Protein AF-A0A832AWU3-F1 (afdb_monomer)

Solvent-accessible surface area (backbone atoms only — not comparable to full-atom values): 22248 Å² total; per-residue (Å²): 134,90,78,91,81,87,91,89,89,85,90,86,88,89,81,92,80,86,86,85,94,84,79,95,76,90,80,87,73,87,78,86,86,84,81,83,83,75,87,85,78,89,82,82,90,80,90,82,89,88,83,88,85,84,91,85,86,85,84,87,89,84,84,94,74,88,91,82,87,84,91,79,89,82,86,80,84,81,77,84,79,83,77,82,90,76,86,86,78,87,73,88,75,77,90,76,86,75,75,74,78,75,73,78,56,49,67,63,54,37,12,59,72,43,73,50,53,52,69,54,49,52,35,49,76,69,67,43,83,90,56,55,70,69,62,41,50,41,40,52,52,29,31,60,76,56,66,49,64,87,56,64,67,65,49,15,69,75,67,75,47,63,49,26,36,23,34,42,36,68,54,68,81,43,64,72,49,38,53,50,54,52,50,50,47,51,55,31,48,79,70,69,28,46,76,46,79,41,66,33,94,51,97,45,69,63,36,52,46,55,41,52,52,51,37,48,74,69,47,32,68,27,37,40,32,48,44,49,32,57,70,56,47,55,58,53,63,80,53,86,74,92,48,58,64,36,32,43,42,35,58,73,87,58,82,52,57,59,52,58,74,65,31,31,65,46,23,21,51,57,41,43,51,48,43,74,74,68,39,75,46,60,36,38,39,35,36,43,80,67,24,35,52,33,45,27,26,49,52,12,33,52,52,36,30,58,77,68,73,28,69,84,61,78,74,41,77,28,75,63,40,36,68,41,14,25,57,50,15,54,57,51,63,74,43,84,84,67,85,41,74,48,54,69,45,69,46,20,38,54,16,24,60,74,48,100

Radius of gyration: 33.18 Å; Cα contacts (8 Å, |Δi|>4): 437; chains: 1; bounding box: 107×67×85 Å

Foldseek 3Di:
DDDDDDDDDDDDDDDDDDDDDDDDDDDDDDDDDDDDDDDDDDDDDDDDDDDDDDDDDDDDDDDDDDDDDDDDDDDDDDDDDDDDDDDDDDDDDDDPDPDDPPDQDDLVQLCVQLVHDSVLLVCLVVVPPPHDPVSSVSSVVSCVVSVHDDDLVVVCVVVVPSLEEEEEDADCPQPVNVVLVVVVCVVSVVVVGHYDYFYFPDLDLVSLCVRLQVVVVVVHQEYEYADQFPSSLQSVLVDDSVHHYEYEAADPVSVHHYDYDQLLCVLLVVQLVVVVVVQLAEAEAFEDPRGRSRVSNVNNRVVNCVVVVGDHDDYHYDHSALCSLLVVLLVVVVPPSHDHYDYSDPRSVNNNVVND

pLDDT: mean 73.06, std 28.43, range [22.52, 98.62]

Sequence (356 aa):
MTGQTSPVADVTHCRLGSAPRRDARRCRRPGWAFVQQGADAGTADRRRHILRAARDPVRGLSCYEVCANIASKSAPTCRRSTVPESEEERTATSPDDGRGARAPAVMSDVAKAAGVSAMTVSRVLNDHPSVRPETRRRVLEAVEELEYRRNPAARALVTRRSLTVGVVAFDATLYGQAATIRGVEHAARDAGYFVSIASGKSIDARSIAEVTESLVAQSVEGLVVVAPRASVLQELRDRTLGVPMVIAGGSQRSGLPTAGADQEAGGRRATKHLLFRGHRTVWHVAGPEDWDDARGRLVGWQSALADAGAVEPRVIRGDWSAASGFRAGVEISRHHDLTAVFVANDQMALGVMLAL

Mean predicted aligned error: 16.85 Å

Secondary structure (DSSP, 8-state):
----------------------------PPPP------------------------PPP----------------------PPPP----------------PPPPPHHHHHHHHTS-HHHHHHHHTT-TTS-HHHHHHHHHHHHHTT----HHHHHHHHT---EEEEEES-TTSHHHHHHHHHHHHHHHHTT-EEEEEE-SSSSHHHHHHHHHHHHHTT-SEEEE---BHHHHHHHHT---SS-EEEESS-GGGSS-EE---HHHHHHHHHHHHHHTT-S--EEEE--TTBHHHHHHHHHHHHHHHHTT---PPPEE--SSHHHHHHHHHHHTT-TT---EEESSHHHHHHHHHH-

Structure (mmCIF, N/CA/C/O backbone):
data_AF-A0A832AWU3-F1
#
_entry.id   AF-A0A832AWU3-F1
#
loop_
_atom_site.group_PDB
_atom_site.id
_atom_site.type_symbol
_atom_site.label_atom_id
_atom_site.label_alt_id
_atom_site.label_comp_id
_atom_site.label_asym_id
_atom_site.label_entity_id
_atom_site.label_seq_id
_atom_site.pdbx_PDB_ins_code
_atom_site.Cartn_x
_atom_site.Cartn_y
_atom_site.Cartn_z
_atom_site.occupancy
_atom_site.B_iso_or_equiv
_atom_site.auth_seq_id
_atom_site.auth_comp_id
_atom_site.auth_asym_id
_atom_site.auth_atom_id
_atom_site.pdbx_PDB_model_num
ATOM 1 N N . MET A 1 1 ? 66.600 30.093 5.615 1.00 30.50 1 MET A N 1
ATOM 2 C CA . MET A 1 1 ? 66.651 31.529 5.267 1.00 30.50 1 MET A CA 1
ATOM 3 C C . MET A 1 1 ? 65.560 31.767 4.227 1.00 30.50 1 MET A C 1
ATOM 5 O O . MET A 1 1 ? 65.650 31.165 3.171 1.00 30.50 1 MET A O 1
ATOM 9 N N . THR A 1 2 ? 64.373 32.219 4.673 1.00 31.31 2 THR A N 1
ATOM 10 C CA . THR A 1 2 ? 63.764 33.556 4.379 1.00 31.31 2 THR A CA 1
ATOM 11 C C . THR A 1 2 ? 63.352 33.708 2.908 1.00 31.31 2 THR A C 1
ATOM 13 O O . THR A 1 2 ? 64.205 33.526 2.056 1.00 31.31 2 THR A O 1
ATOM 16 N N . GLY A 1 3 ? 62.136 34.053 2.475 1.00 27.86 3 GLY A N 1
ATOM 17 C CA . GLY A 1 3 ? 60.849 34.512 3.029 1.00 27.86 3 GLY A CA 1
ATOM 18 C C . GLY A 1 3 ? 59.863 34.618 1.827 1.00 27.86 3 GLY A C 1
ATOM 19 O O . GLY A 1 3 ? 60.316 34.521 0.692 1.00 27.86 3 GLY A O 1
ATOM 20 N N . GLN A 1 4 ? 58.534 34.541 2.024 1.00 31.38 4 GLN A N 1
ATOM 21 C CA . GLN A 1 4 ? 57.539 35.628 1.779 1.00 31.38 4 GLN A CA 1
ATOM 22 C C . GLN A 1 4 ? 57.650 36.348 0.405 1.00 31.38 4 GLN A C 1
ATOM 24 O O . GLN A 1 4 ? 58.734 36.750 0.024 1.00 31.38 4 GLN A O 1
ATOM 29 N N . THR A 1 5 ? 56.619 36.598 -0.419 1.00 28.47 5 THR A N 1
ATOM 30 C CA . THR A 1 5 ? 55.207 36.993 -0.201 1.00 28.47 5 THR A CA 1
ATOM 31 C C . THR A 1 5 ? 54.462 37.027 -1.561 1.00 28.47 5 THR A C 1
ATOM 33 O O . THR A 1 5 ? 55.089 37.183 -2.604 1.00 28.47 5 THR A O 1
ATOM 36 N N . SER A 1 6 ? 53.125 36.933 -1.530 1.00 31.09 6 SER A N 1
ATOM 37 C CA . SER A 1 6 ? 52.159 37.191 -2.632 1.00 31.09 6 SER A CA 1
ATOM 38 C C . SER A 1 6 ? 52.086 38.696 -3.017 1.00 31.09 6 SER A C 1
ATOM 40 O O . SER A 1 6 ? 52.620 39.494 -2.242 1.00 31.09 6 SER A O 1
ATOM 42 N N . PRO A 1 7 ? 51.435 39.133 -4.132 1.00 38.41 7 PRO A N 1
ATOM 43 C CA . PRO A 1 7 ? 49.982 39.407 -4.081 1.00 38.41 7 PRO A CA 1
ATOM 44 C C . PRO A 1 7 ? 49.164 39.293 -5.404 1.00 38.41 7 PRO A C 1
ATOM 46 O O . PRO A 1 7 ? 49.670 39.009 -6.485 1.00 38.41 7 PRO A O 1
ATOM 49 N N . VAL A 1 8 ? 47.857 39.529 -5.222 1.00 28.14 8 VAL A N 1
ATOM 50 C CA . VAL A 1 8 ? 46.657 39.497 -6.091 1.00 28.14 8 VAL A CA 1
ATOM 51 C C . VAL A 1 8 ? 46.370 40.860 -6.761 1.00 28.14 8 VAL A C 1
ATOM 53 O O . VAL A 1 8 ? 46.756 41.864 -6.168 1.00 28.14 8 VAL A O 1
ATOM 56 N N . ALA A 1 9 ? 45.637 40.878 -7.902 1.00 27.69 9 ALA A N 1
ATOM 57 C CA . ALA A 1 9 ? 44.654 41.892 -8.410 1.00 27.69 9 ALA A CA 1
ATOM 58 C C . ALA A 1 9 ? 44.601 41.871 -9.970 1.00 27.69 9 ALA A C 1
ATOM 60 O O . ALA A 1 9 ? 45.635 41.624 -10.577 1.00 27.69 9 ALA A O 1
ATOM 61 N N . ASP A 1 10 ? 43.538 42.138 -10.746 1.00 23.48 10 ASP A N 1
ATOM 62 C CA . ASP A 1 10 ? 42.091 42.360 -10.571 1.00 23.48 10 ASP A CA 1
ATOM 63 C C . ASP A 1 10 ? 41.398 42.288 -11.972 1.00 23.48 10 ASP A C 1
ATOM 65 O O . ASP A 1 10 ? 42.049 42.245 -13.015 1.00 23.48 10 ASP A O 1
ATOM 69 N N . VAL A 1 11 ? 40.067 42.274 -11.945 1.00 27.16 11 VAL A N 1
ATOM 70 C CA . VAL A 1 11 ? 38.975 42.083 -12.926 1.00 27.16 11 VAL A CA 1
ATOM 71 C C . VAL A 1 11 ? 38.954 42.942 -14.217 1.00 27.16 11 VAL A C 1
ATOM 73 O O . VAL A 1 11 ? 39.274 44.125 -14.195 1.00 27.16 11 VAL A O 1
ATOM 76 N N . THR A 1 12 ? 38.362 42.423 -15.319 1.00 24.77 12 THR A N 1
ATOM 77 C CA . THR A 1 12 ? 37.535 43.235 -16.261 1.00 24.77 12 THR A CA 1
ATOM 78 C C . THR A 1 12 ? 36.418 42.426 -16.973 1.00 24.77 12 THR A C 1
ATOM 80 O O . THR A 1 12 ? 36.579 41.257 -17.304 1.00 24.77 12 THR A O 1
ATOM 83 N N . HIS A 1 13 ? 35.263 43.084 -17.156 1.00 26.55 13 HIS A N 1
ATOM 84 C CA . HIS A 1 13 ? 33.909 42.631 -17.534 1.00 26.55 13 HIS A CA 1
ATOM 85 C C . HIS A 1 13 ? 33.686 41.953 -18.906 1.00 26.55 13 HIS A C 1
ATOM 87 O O . HIS A 1 13 ? 34.336 42.272 -19.897 1.00 26.55 13 HIS A O 1
ATOM 93 N N . CYS A 1 14 ? 32.610 41.152 -18.991 1.00 22.84 14 CYS A N 1
ATOM 94 C CA . CYS A 1 14 ? 32.024 40.621 -20.229 1.00 22.84 14 CYS A CA 1
ATOM 95 C C . CYS A 1 14 ? 30.706 41.354 -20.582 1.00 22.84 14 CYS A C 1
ATOM 97 O O . CYS A 1 14 ? 29.816 41.470 -19.738 1.00 22.84 14 CYS A O 1
ATOM 99 N N . ARG A 1 15 ? 30.573 41.846 -21.826 1.00 24.59 15 ARG A N 1
ATOM 100 C CA . ARG A 1 15 ? 29.347 42.443 -22.400 1.00 24.59 15 ARG A CA 1
ATOM 101 C C . ARG A 1 15 ? 28.585 41.407 -23.239 1.00 24.59 15 ARG A C 1
ATOM 103 O O . ARG A 1 15 ? 29.188 40.686 -24.026 1.00 24.59 15 ARG A O 1
ATOM 110 N N . LEU A 1 16 ? 27.257 41.400 -23.108 1.00 28.89 16 LEU A N 1
ATOM 111 C CA . LEU A 1 16 ? 26.301 40.650 -23.933 1.00 28.89 16 LEU A CA 1
ATOM 112 C C . LEU A 1 16 ? 26.239 41.197 -25.371 1.00 28.89 16 LEU A C 1
ATOM 114 O O . LEU A 1 16 ? 26.112 42.405 -25.569 1.00 28.89 16 LEU A O 1
ATOM 118 N N . GLY A 1 17 ? 26.261 40.299 -26.360 1.00 23.92 17 GLY A N 1
ATOM 119 C CA . GLY A 1 17 ? 26.083 40.594 -27.783 1.00 23.92 17 GLY A CA 1
ATOM 120 C C . GLY A 1 17 ? 25.272 39.502 -28.488 1.00 23.92 17 GLY A C 1
ATOM 121 O O . GLY A 1 17 ? 25.488 38.313 -28.285 1.00 23.92 17 GLY A O 1
ATOM 122 N N . SER A 1 18 ? 24.302 39.947 -29.277 1.00 29.41 18 SER A N 1
ATOM 123 C CA . SER A 1 18 ? 23.220 39.244 -29.978 1.00 29.41 18 SER A CA 1
ATOM 124 C C . SER A 1 18 ? 23.623 38.226 -31.066 1.00 29.41 18 SER A C 1
ATOM 126 O O . SER A 1 18 ? 24.630 38.383 -31.749 1.00 29.41 18 SER A O 1
ATOM 128 N N . ALA A 1 19 ? 22.750 37.230 -31.269 1.00 29.12 19 ALA A N 1
ATOM 129 C CA . ALA A 1 19 ? 22.810 36.138 -32.253 1.00 29.12 19 ALA A CA 1
ATOM 130 C C . ALA A 1 19 ? 22.736 36.555 -33.741 1.00 29.12 19 ALA A C 1
ATOM 132 O O . ALA A 1 19 ? 22.249 37.643 -34.056 1.00 29.12 19 ALA A O 1
ATOM 133 N N . PRO A 1 20 ? 22.996 35.600 -34.663 1.00 28.34 20 PRO A N 1
ATOM 134 C CA . PRO A 1 20 ? 22.212 35.496 -35.894 1.00 28.34 20 PRO A CA 1
ATOM 135 C C . PRO A 1 20 ? 21.591 34.100 -36.123 1.00 28.34 20 PRO A C 1
ATOM 137 O O . PRO A 1 20 ? 22.146 33.060 -35.779 1.00 28.34 20 PRO A O 1
ATOM 140 N N . ARG A 1 21 ? 20.401 34.107 -36.742 1.00 32.62 21 ARG A N 1
ATOM 141 C CA . ARG A 1 21 ? 19.607 32.949 -37.196 1.00 32.62 21 ARG A CA 1
ATOM 142 C C . ARG A 1 21 ? 20.138 32.363 -38.515 1.00 32.62 21 ARG A C 1
ATOM 144 O O . ARG A 1 21 ? 20.397 33.138 -39.431 1.00 32.62 21 ARG A O 1
ATOM 151 N N . ARG A 1 22 ? 20.142 31.026 -38.626 1.00 27.73 22 ARG A N 1
ATOM 152 C CA . ARG A 1 22 ? 19.948 30.113 -39.797 1.00 27.73 22 ARG A CA 1
ATOM 153 C C . ARG A 1 22 ? 20.414 28.725 -39.302 1.00 27.73 22 ARG A C 1
ATOM 155 O O . ARG A 1 22 ? 21.390 28.666 -38.577 1.00 27.73 22 ARG A O 1
ATOM 162 N N . ASP A 1 23 ? 19.769 27.583 -39.511 1.00 26.11 23 ASP A N 1
ATOM 163 C CA . ASP A 1 23 ? 19.074 27.085 -40.690 1.00 26.11 23 ASP A CA 1
ATOM 164 C C . ASP A 1 23 ? 18.108 25.956 -40.256 1.00 26.11 23 ASP A C 1
ATOM 166 O O . ASP A 1 23 ? 18.481 25.050 -39.508 1.00 26.11 23 ASP A O 1
ATOM 170 N N . ALA A 1 24 ? 16.850 26.010 -40.694 1.00 32.50 24 ALA A N 1
ATOM 171 C CA . ALA A 1 24 ? 15.829 25.017 -40.367 1.00 32.50 24 ALA A CA 1
ATOM 172 C C . ALA A 1 24 ? 15.800 23.916 -41.438 1.00 32.50 24 ALA A C 1
ATOM 174 O O . ALA A 1 24 ? 15.176 24.076 -42.486 1.00 32.50 24 ALA A O 1
ATOM 175 N N . ARG A 1 25 ? 16.432 22.766 -41.167 1.00 25.77 25 ARG A N 1
ATOM 176 C CA . ARG A 1 25 ? 16.240 21.530 -41.946 1.00 25.77 25 ARG A CA 1
ATOM 177 C C . ARG A 1 25 ? 15.947 20.335 -41.034 1.00 25.77 25 ARG A C 1
ATOM 179 O O . ARG A 1 25 ? 16.833 19.669 -40.528 1.00 25.77 25 ARG A O 1
ATOM 186 N N . ARG A 1 26 ? 14.646 20.084 -40.867 1.00 31.45 26 ARG A N 1
ATOM 187 C CA . ARG A 1 26 ? 13.983 18.775 -41.022 1.00 31.45 26 ARG A CA 1
ATOM 188 C C . ARG A 1 26 ? 14.707 17.544 -40.429 1.00 31.45 26 ARG A C 1
ATOM 190 O O . ARG A 1 26 ? 15.262 16.745 -41.170 1.00 31.45 26 ARG A O 1
ATOM 197 N N . CYS A 1 27 ? 14.520 17.297 -39.132 1.00 24.56 27 CYS A N 1
ATOM 198 C CA . CYS A 1 27 ? 14.617 15.954 -38.543 1.00 24.56 27 CYS A CA 1
ATOM 199 C C . CYS A 1 27 ? 13.267 15.584 -37.912 1.00 24.56 27 CYS A C 1
ATOM 201 O O . CYS A 1 27 ? 12.960 15.979 -36.792 1.00 24.56 27 CYS A O 1
ATOM 203 N N . ARG A 1 28 ? 12.430 14.847 -38.655 1.00 27.83 28 ARG A N 1
ATOM 204 C CA . ARG A 1 28 ? 11.281 14.129 -38.084 1.00 27.83 28 ARG A CA 1
ATOM 205 C C . ARG A 1 28 ? 11.824 12.860 -37.420 1.00 27.83 28 ARG A C 1
ATOM 207 O O . ARG A 1 28 ? 12.289 11.976 -38.131 1.00 27.83 28 ARG A O 1
ATOM 214 N N . ARG A 1 29 ? 11.774 12.770 -36.089 1.00 30.47 29 ARG A N 1
ATOM 215 C CA . ARG A 1 29 ? 11.930 11.501 -35.353 1.00 30.47 29 ARG A CA 1
ATOM 216 C C . ARG A 1 29 ? 10.552 10.830 -35.192 1.00 30.47 29 ARG A C 1
ATOM 218 O O . ARG A 1 29 ? 9.570 11.563 -35.056 1.00 30.47 29 ARG A O 1
ATOM 225 N N . PRO A 1 30 ? 10.436 9.488 -35.225 1.00 33.38 30 PRO A N 1
ATOM 226 C CA . PRO A 1 30 ? 9.172 8.807 -34.954 1.00 33.38 30 PRO A CA 1
ATOM 227 C C . PRO A 1 30 ? 8.826 8.931 -33.467 1.00 33.38 30 PRO A C 1
ATOM 229 O O . PRO A 1 30 ? 9.689 8.760 -32.609 1.00 33.38 30 PRO A O 1
ATOM 232 N N . GLY A 1 31 ? 7.570 9.273 -33.186 1.00 27.22 31 GLY A N 1
ATOM 233 C CA . GLY A 1 31 ? 7.053 9.486 -31.840 1.00 27.22 31 GLY A CA 1
ATOM 234 C C . GLY A 1 31 ? 6.891 8.191 -31.047 1.00 27.22 31 GLY A C 1
ATOM 235 O O . GLY A 1 31 ? 6.510 7.152 -31.584 1.00 27.22 31 GLY A O 1
ATOM 236 N N . TRP A 1 32 ? 7.148 8.296 -29.747 1.00 30.27 32 TRP A N 1
ATOM 237 C CA . TRP A 1 32 ? 6.772 7.317 -28.738 1.00 30.27 32 TRP A CA 1
ATOM 238 C C . TRP A 1 32 ? 5.244 7.191 -28.696 1.00 30.27 32 TRP A C 1
ATOM 240 O O . TRP A 1 32 ? 4.536 8.183 -28.516 1.00 30.27 32 TRP A O 1
ATOM 250 N N . ALA A 1 33 ? 4.730 5.977 -28.888 1.00 24.61 33 ALA A N 1
ATOM 251 C CA . ALA A 1 33 ? 3.307 5.690 -28.776 1.00 24.61 33 ALA A CA 1
ATOM 252 C C . ALA A 1 33 ? 2.963 5.391 -27.311 1.00 24.61 33 ALA A C 1
ATOM 254 O O . ALA A 1 33 ? 3.343 4.347 -26.786 1.00 24.61 33 ALA A O 1
ATOM 255 N N . PHE A 1 34 ? 2.228 6.296 -26.666 1.00 26.66 34 PHE A N 1
ATOM 256 C CA . PHE A 1 34 ? 1.571 6.032 -25.388 1.00 26.66 34 PHE A CA 1
ATOM 257 C C . PHE A 1 34 ? 0.141 5.560 -25.645 1.00 26.66 34 PHE A C 1
ATOM 259 O O . PHE A 1 34 ? -0.634 6.238 -26.317 1.00 26.66 34 PHE A O 1
ATOM 266 N N . VAL A 1 35 ? -0.210 4.400 -25.092 1.00 24.11 35 VAL A N 1
ATOM 267 C CA . VAL A 1 35 ? -1.594 3.934 -24.983 1.00 24.11 35 VAL A CA 1
ATOM 268 C C . VAL A 1 35 ? -1.946 3.947 -23.501 1.00 24.11 35 VAL A C 1
ATOM 270 O O . VAL A 1 35 ? -1.454 3.123 -22.737 1.00 24.11 35 VAL A O 1
ATOM 273 N N . GLN A 1 36 ? -2.793 4.893 -23.093 1.00 25.72 36 GLN A N 1
ATOM 274 C CA . GLN A 1 36 ? -3.569 4.756 -21.864 1.00 25.72 36 GLN A CA 1
ATOM 275 C C . GLN A 1 36 ? -4.717 3.788 -22.157 1.00 25.72 36 GLN A C 1
ATOM 277 O O . GLN A 1 36 ? -5.585 4.088 -22.974 1.00 25.72 36 GLN A O 1
ATOM 282 N N . GLN A 1 37 ? -4.730 2.628 -21.504 1.00 29.33 37 GLN A N 1
ATOM 283 C CA . GLN A 1 37 ? -5.939 1.814 -21.430 1.00 29.33 37 GLN A CA 1
ATOM 284 C C . GLN A 1 37 ? -6.866 2.425 -20.378 1.00 29.33 37 GLN A C 1
ATOM 286 O O . GLN A 1 37 ? -6.660 2.263 -19.177 1.00 29.33 37 GLN A O 1
ATOM 291 N N . GLY A 1 38 ? -7.874 3.155 -20.858 1.00 23.45 38 GLY A N 1
ATOM 292 C CA . GLY A 1 38 ? -9.110 3.371 -20.120 1.00 23.45 38 GLY A CA 1
ATOM 293 C C . GLY A 1 38 ? -9.857 2.045 -20.007 1.00 23.45 38 GLY A C 1
ATOM 294 O O . GLY A 1 38 ? -9.926 1.275 -20.965 1.00 23.45 38 GLY A O 1
ATOM 295 N N . ALA A 1 39 ? -10.358 1.759 -18.812 1.00 27.14 39 ALA A N 1
ATOM 296 C CA . ALA A 1 39 ? -11.244 0.638 -18.568 1.00 27.14 39 ALA A CA 1
ATOM 297 C C . ALA A 1 39 ? -12.610 0.937 -19.199 1.00 27.14 39 ALA A C 1
ATOM 299 O O . ALA A 1 39 ? -13.321 1.826 -18.732 1.00 27.14 39 ALA A O 1
ATOM 300 N N . ASP A 1 40 ? -12.978 0.188 -20.236 1.00 24.73 40 ASP A N 1
ATOM 301 C CA . ASP A 1 40 ? -14.346 0.165 -20.743 1.00 24.73 40 ASP A CA 1
ATOM 302 C C . ASP A 1 40 ? -15.166 -0.846 -19.931 1.00 24.73 40 ASP A C 1
ATOM 304 O O . ASP A 1 40 ? -15.028 -2.061 -20.083 1.00 24.73 40 ASP A O 1
ATOM 308 N N . ALA A 1 41 ? -16.053 -0.330 -19.082 1.00 28.73 41 ALA A N 1
ATOM 309 C CA . ALA A 1 41 ? -17.294 -1.001 -18.722 1.00 28.73 41 ALA A CA 1
ATOM 310 C C . ALA A 1 41 ? -18.426 -0.216 -19.392 1.00 28.73 41 ALA A C 1
ATOM 312 O O . ALA A 1 41 ? -18.644 0.961 -19.107 1.00 28.73 41 ALA A O 1
ATOM 313 N N . GLY A 1 42 ? -19.098 -0.854 -20.349 1.00 22.52 42 GLY A N 1
ATOM 314 C CA . GLY A 1 42 ? -20.132 -0.218 -21.150 1.00 22.52 42 GLY A CA 1
ATOM 315 C C . GLY A 1 42 ? -21.394 0.103 -20.355 1.00 22.52 42 GLY A C 1
ATOM 316 O O . GLY A 1 42 ? -21.915 -0.739 -19.630 1.00 22.52 42 GLY A O 1
ATOM 317 N N . THR A 1 43 ? -21.957 1.287 -20.578 1.00 27.62 43 THR A N 1
ATOM 318 C CA . THR A 1 43 ? -23.377 1.442 -20.933 1.00 27.62 43 THR A CA 1
ATOM 319 C C . THR A 1 43 ? -23.602 2.806 -21.582 1.00 27.62 43 THR A C 1
ATOM 321 O O . THR A 1 43 ? -22.885 3.772 -21.335 1.00 27.62 43 THR A O 1
ATOM 324 N N . ALA A 1 44 ? -24.555 2.835 -22.504 1.00 26.17 44 ALA A N 1
ATOM 325 C CA . ALA A 1 44 ? -24.732 3.852 -23.521 1.00 26.17 44 ALA A CA 1
ATOM 326 C C . ALA A 1 44 ? -25.516 5.102 -23.064 1.00 26.17 44 ALA A C 1
ATOM 328 O O . ALA A 1 44 ? -26.392 5.025 -22.213 1.00 26.17 44 ALA A O 1
ATOM 329 N N . ASP A 1 45 ? -25.253 6.197 -23.790 1.00 26.30 45 ASP A N 1
ATOM 330 C CA . ASP A 1 45 ? -26.224 7.189 -24.288 1.00 26.30 45 ASP A CA 1
ATOM 331 C C . ASP A 1 45 ? -26.873 8.180 -23.284 1.00 26.30 45 ASP A C 1
ATOM 333 O O . ASP A 1 45 ? -27.870 7.881 -22.637 1.00 26.30 45 ASP A O 1
ATOM 337 N N . ARG A 1 46 ? -26.390 9.440 -23.264 1.00 26.81 46 ARG A N 1
ATOM 338 C CA . ARG A 1 46 ? -27.057 10.641 -23.852 1.00 26.81 46 ARG A CA 1
ATOM 339 C C . ARG A 1 46 ? -26.550 11.971 -23.252 1.00 26.81 46 ARG A C 1
ATOM 341 O O . ARG A 1 46 ? -26.803 12.255 -22.094 1.00 26.81 46 ARG A O 1
ATOM 348 N N . ARG A 1 47 ? -25.956 12.812 -24.127 1.00 28.19 47 ARG A N 1
ATOM 349 C CA . ARG A 1 47 ? -26.226 14.265 -24.378 1.00 28.19 47 ARG A CA 1
ATOM 350 C C . ARG A 1 47 ? -26.327 15.200 -23.137 1.00 28.19 47 ARG A C 1
ATOM 352 O O . ARG A 1 47 ? -27.200 15.001 -22.316 1.00 28.19 47 ARG A O 1
ATOM 359 N N . ARG A 1 48 ? -25.650 16.359 -23.008 1.00 27.83 48 ARG A N 1
ATOM 360 C CA . ARG A 1 48 ? -25.474 17.486 -23.962 1.00 27.83 48 ARG A CA 1
ATOM 361 C C . ARG A 1 48 ? -24.793 18.695 -23.250 1.00 27.83 48 ARG A C 1
ATOM 363 O O . ARG A 1 48 ? -25.106 18.929 -22.093 1.00 27.83 48 ARG A O 1
ATOM 370 N N . HIS A 1 49 ? -24.053 19.518 -24.020 1.00 24.73 49 HIS A N 1
ATOM 371 C CA . HIS A 1 49 ? -23.672 20.945 -23.798 1.00 24.73 49 HIS A CA 1
ATOM 372 C C . HIS A 1 49 ? -22.655 21.245 -22.655 1.00 24.73 49 HIS A C 1
ATOM 374 O O . HIS A 1 49 ? -22.763 20.682 -21.584 1.00 24.73 49 HIS A O 1
ATOM 380 N N . ILE A 1 50 ? -21.612 22.089 -22.775 1.00 25.83 50 ILE A N 1
ATOM 381 C CA . ILE A 1 50 ? -21.446 23.406 -23.432 1.00 25.83 50 ILE A CA 1
ATOM 382 C C . ILE A 1 50 ? -19.978 23.614 -23.897 1.00 25.83 50 ILE A C 1
ATOM 384 O O . ILE A 1 50 ? -19.032 23.203 -23.235 1.00 25.83 50 ILE A O 1
ATOM 388 N N . LEU A 1 51 ? -19.814 24.293 -25.040 1.00 25.25 51 LEU A N 1
ATOM 389 C CA . LEU A 1 51 ? -18.567 24.795 -25.643 1.00 25.25 51 LEU A CA 1
ATOM 390 C C . LEU A 1 51 ? -18.338 26.290 -25.304 1.00 25.25 51 LEU A C 1
ATOM 392 O O . LEU A 1 51 ? -19.322 27.019 -25.213 1.00 25.25 51 LEU A O 1
ATOM 396 N N . ARG A 1 52 ? -17.059 26.731 -25.363 1.00 24.84 52 ARG A N 1
ATOM 397 C CA . ARG A 1 52 ? -16.511 28.125 -25.458 1.00 24.84 52 ARG A CA 1
ATOM 398 C C . ARG A 1 52 ? -16.477 28.929 -24.144 1.00 24.84 52 ARG A C 1
ATOM 400 O O . ARG A 1 52 ? -17.405 28.835 -23.366 1.00 24.84 52 ARG A O 1
ATOM 407 N N . ALA A 1 53 ? -15.496 29.779 -23.820 1.00 24.75 53 ALA A N 1
ATOM 408 C CA . ALA A 1 53 ? -14.265 30.305 -24.433 1.00 24.75 53 ALA A CA 1
ATOM 409 C C . ALA A 1 53 ? -13.337 30.757 -23.268 1.00 24.75 53 ALA A C 1
ATOM 411 O O . ALA A 1 53 ? -13.838 31.041 -22.188 1.00 24.75 53 ALA A O 1
ATOM 412 N N . ALA A 1 54 ? -12.010 30.811 -23.411 1.00 26.11 54 ALA A N 1
ATOM 413 C CA . ALA A 1 54 ? -11.332 32.097 -23.605 1.00 26.11 54 ALA A CA 1
ATOM 414 C C . ALA A 1 54 ? -9.891 31.904 -24.117 1.00 26.11 54 ALA A C 1
ATOM 416 O O . ALA A 1 54 ? -9.101 31.149 -23.554 1.00 26.11 54 ALA A O 1
ATOM 417 N N . ARG A 1 55 ? -9.582 32.626 -25.198 1.00 27.44 55 ARG A N 1
ATOM 418 C CA . ARG A 1 55 ? -8.241 33.001 -25.662 1.00 27.44 55 ARG A CA 1
ATOM 419 C C . ARG A 1 55 ? -7.870 34.314 -24.960 1.00 27.44 55 ARG A C 1
ATOM 421 O O . ARG A 1 55 ? -8.668 35.238 -25.056 1.00 27.44 55 ARG A O 1
ATOM 428 N N . ASP A 1 56 ? -6.746 34.387 -24.250 1.00 30.47 56 ASP A N 1
ATOM 429 C CA . ASP A 1 56 ? -5.510 35.111 -24.635 1.00 30.47 56 ASP A CA 1
ATOM 430 C C . ASP A 1 56 ? -4.527 35.239 -23.435 1.00 30.47 56 ASP A C 1
ATOM 432 O O . ASP A 1 56 ? -4.943 35.070 -22.287 1.00 30.47 56 ASP A O 1
ATOM 436 N N . PRO A 1 57 ? -3.216 35.468 -23.675 1.00 39.56 57 PRO A N 1
ATOM 437 C CA . PRO A 1 57 ? -2.130 35.196 -22.737 1.00 39.56 57 PRO A CA 1
ATOM 438 C C . PRO A 1 57 ? -1.679 36.434 -21.948 1.00 39.56 57 PRO A C 1
ATOM 440 O O . PRO A 1 57 ? -1.505 37.517 -22.505 1.00 39.56 57 PRO A O 1
ATOM 443 N N . VAL A 1 58 ? -1.341 36.245 -20.671 1.00 30.03 58 VAL A N 1
ATOM 444 C CA . VAL A 1 58 ? -0.556 37.225 -19.908 1.00 30.03 58 VAL A CA 1
ATOM 445 C C . VAL A 1 58 ? 0.894 36.758 -19.844 1.00 30.03 58 VAL A C 1
ATOM 447 O O . VAL A 1 58 ? 1.222 35.694 -19.324 1.00 30.03 58 VAL A O 1
ATOM 450 N N . ARG A 1 59 ? 1.757 37.584 -20.438 1.00 30.03 59 ARG A N 1
ATOM 451 C CA . ARG A 1 59 ? 3.215 37.540 -20.341 1.00 30.03 59 ARG A CA 1
ATOM 452 C C . ARG A 1 59 ? 3.662 37.827 -18.907 1.00 30.03 59 ARG A C 1
ATOM 454 O O . ARG A 1 59 ? 3.169 38.768 -18.297 1.00 30.03 59 ARG A O 1
ATOM 461 N N . GLY A 1 60 ? 4.717 37.135 -18.484 1.00 27.84 60 GLY A N 1
ATOM 462 C CA . GLY A 1 60 ? 5.629 37.609 -17.445 1.00 27.84 60 GLY A CA 1
ATOM 463 C C . GLY A 1 60 ? 5.579 36.797 -16.160 1.00 27.84 60 GLY A C 1
ATOM 464 O O . GLY A 1 60 ? 4.767 37.084 -15.295 1.00 27.84 60 GLY A O 1
ATOM 465 N N . LEU A 1 61 ? 6.475 35.811 -16.054 1.00 26.97 61 LEU A N 1
ATOM 466 C CA . LEU A 1 61 ? 7.409 35.590 -14.939 1.00 26.97 61 LEU A CA 1
ATOM 467 C C . LEU A 1 61 ? 8.150 34.268 -15.210 1.00 26.97 61 LEU A C 1
ATOM 469 O O . LEU A 1 61 ? 7.549 33.206 -15.334 1.00 26.97 61 LEU A O 1
ATOM 473 N N . SER A 1 62 ? 9.464 34.379 -15.387 1.00 27.11 62 SER A N 1
ATOM 474 C CA . SER A 1 62 ? 10.407 33.295 -15.672 1.00 27.11 62 SER A CA 1
ATOM 475 C C . SER A 1 62 ? 11.364 33.142 -14.492 1.00 27.11 62 SER A C 1
ATOM 477 O O . SER A 1 62 ? 11.688 34.135 -13.846 1.00 27.11 62 SER A O 1
ATOM 479 N N . CYS A 1 63 ? 11.874 31.919 -14.333 1.00 22.94 63 CYS A N 1
ATOM 480 C CA . CYS A 1 63 ? 12.950 31.473 -13.440 1.00 22.94 63 CYS A CA 1
ATOM 481 C C . CYS A 1 63 ? 12.598 31.303 -11.957 1.00 22.94 63 CYS A C 1
ATOM 483 O O . CYS A 1 63 ? 12.895 32.152 -11.124 1.00 22.94 63 CYS A O 1
ATOM 485 N N . TYR A 1 64 ? 12.096 30.111 -11.626 1.00 28.70 64 TYR A N 1
ATOM 486 C CA . TYR A 1 64 ? 12.474 29.441 -10.383 1.00 28.70 64 TYR A CA 1
ATOM 487 C C . TYR A 1 64 ? 13.631 28.492 -10.697 1.00 28.70 64 TYR A C 1
ATOM 489 O O . TYR A 1 64 ? 13.425 27.385 -11.185 1.00 28.70 64 TYR A O 1
ATOM 497 N N . GLU A 1 65 ? 14.848 28.950 -10.433 1.00 28.56 65 GLU A N 1
ATOM 498 C CA . GLU A 1 65 ? 16.013 28.091 -10.299 1.00 28.56 65 GLU A CA 1
ATOM 499 C C . GLU A 1 65 ? 16.913 28.666 -9.197 1.00 28.56 65 GLU A C 1
ATOM 501 O O . GLU A 1 65 ? 17.169 29.867 -9.155 1.00 28.56 65 GLU A O 1
ATOM 506 N N . VAL A 1 66 ? 17.401 27.753 -8.353 1.00 28.19 66 VAL A N 1
ATOM 507 C CA . VAL A 1 66 ? 18.548 27.871 -7.440 1.00 28.19 66 VAL A CA 1
ATOM 508 C C . VAL A 1 66 ? 18.308 28.518 -6.067 1.00 28.19 66 VAL A C 1
ATOM 510 O O . VAL A 1 66 ? 18.197 29.729 -5.927 1.00 28.19 66 VAL A O 1
ATOM 513 N N . CYS A 1 67 ? 18.378 27.675 -5.025 1.00 25.03 67 CYS A N 1
ATOM 514 C CA . CYS A 1 67 ? 19.376 27.840 -3.960 1.00 25.03 67 CYS A CA 1
ATOM 515 C C . CYS A 1 67 ? 19.538 26.555 -3.127 1.00 25.03 67 CYS A C 1
ATOM 517 O O . CYS A 1 67 ? 18.819 26.316 -2.160 1.00 25.03 67 CYS A O 1
ATOM 519 N N . ALA A 1 68 ? 20.547 25.759 -3.491 1.00 24.94 68 ALA A N 1
ATOM 520 C CA . ALA A 1 68 ? 21.262 24.884 -2.573 1.00 24.94 68 ALA A CA 1
ATOM 521 C C . ALA A 1 68 ? 22.772 25.137 -2.732 1.00 24.94 68 ALA A C 1
ATOM 523 O O . ALA A 1 68 ? 23.291 25.106 -3.845 1.00 24.94 68 ALA A O 1
ATOM 524 N N . ASN A 1 69 ? 23.426 25.320 -1.580 1.00 25.34 69 ASN A N 1
ATOM 525 C CA . ASN A 1 69 ? 24.864 25.357 -1.286 1.00 25.34 69 ASN A CA 1
ATOM 526 C C . ASN A 1 69 ? 25.665 26.628 -1.605 1.00 25.34 69 ASN A C 1
ATOM 528 O O . ASN A 1 69 ? 25.987 26.889 -2.753 1.00 25.34 69 ASN A O 1
ATOM 532 N N . ILE A 1 70 ? 26.143 27.283 -0.536 1.00 25.52 70 ILE A N 1
ATOM 533 C CA . ILE A 1 70 ? 27.579 27.416 -0.218 1.00 25.52 70 ILE A CA 1
ATOM 534 C C . ILE A 1 70 ? 27.728 27.385 1.313 1.00 25.52 70 ILE A C 1
ATOM 536 O O . ILE A 1 70 ? 27.246 28.262 2.027 1.00 25.52 70 ILE A O 1
ATOM 540 N N . ALA A 1 71 ? 28.435 26.372 1.813 1.00 31.14 71 ALA A N 1
ATOM 541 C CA . ALA A 1 71 ? 29.151 26.458 3.074 1.00 31.14 71 ALA A CA 1
ATOM 542 C C . ALA A 1 71 ? 30.507 27.127 2.799 1.00 31.14 71 ALA A C 1
ATOM 544 O O . ALA A 1 71 ? 31.308 26.584 2.045 1.00 31.14 71 ALA A O 1
ATOM 545 N N . SER A 1 72 ? 30.772 28.299 3.381 1.00 27.95 72 SER A N 1
ATOM 546 C CA . SER A 1 72 ? 32.073 28.658 3.974 1.00 27.95 72 SER A CA 1
ATOM 547 C C . SER A 1 72 ? 32.096 30.113 4.463 1.00 27.95 72 SER A C 1
ATOM 549 O O . SER A 1 72 ? 31.741 31.035 3.744 1.00 27.95 72 SER A O 1
ATOM 551 N N . LYS A 1 73 ? 32.574 30.270 5.706 1.00 29.34 73 LYS A N 1
ATOM 552 C CA . LYS A 1 73 ? 33.241 31.446 6.295 1.00 29.34 73 LYS A CA 1
ATOM 553 C C . LYS A 1 73 ? 32.530 32.806 6.193 1.00 29.34 73 LYS A C 1
ATOM 555 O O . LYS A 1 73 ? 32.696 33.526 5.217 1.00 29.34 73 LYS A O 1
ATOM 560 N N . SER A 1 74 ? 31.904 33.210 7.303 1.00 28.36 74 SER A N 1
ATOM 561 C CA . SER A 1 74 ? 32.170 34.448 8.080 1.00 28.36 74 SER A CA 1
ATOM 562 C C . SER A 1 74 ? 30.929 34.778 8.916 1.00 28.36 74 SER A C 1
ATOM 564 O O . SER A 1 74 ? 29.888 35.130 8.373 1.00 28.36 74 SER A O 1
ATOM 566 N N . ALA A 1 75 ? 31.016 34.624 10.238 1.00 28.08 75 ALA A N 1
ATOM 567 C CA . ALA A 1 75 ? 29.930 34.964 11.155 1.00 28.08 75 ALA A CA 1
ATOM 568 C C . ALA A 1 75 ? 29.777 36.493 11.276 1.00 28.08 75 ALA A C 1
ATOM 570 O O . ALA A 1 75 ? 30.783 37.163 11.522 1.00 28.08 75 ALA A O 1
ATOM 571 N N . PRO A 1 76 ? 28.561 37.063 11.191 1.00 29.66 76 PRO A N 1
ATOM 572 C CA . PRO A 1 76 ? 28.309 38.397 11.701 1.00 29.66 76 PRO A CA 1
ATOM 573 C C . PRO A 1 76 ? 27.991 38.329 13.200 1.00 29.66 76 PRO A C 1
ATOM 575 O O . PRO A 1 76 ? 27.134 37.579 13.666 1.00 29.66 76 PRO A O 1
ATOM 578 N N . THR A 1 77 ? 28.729 39.128 13.958 1.00 28.36 77 THR A N 1
ATOM 579 C CA . THR A 1 77 ? 28.584 39.383 15.389 1.00 28.36 77 THR A CA 1
ATOM 580 C C . THR A 1 77 ? 27.198 39.946 15.714 1.00 28.36 77 THR A C 1
ATOM 582 O O . THR A 1 77 ? 26.882 41.091 15.398 1.00 28.36 77 THR A O 1
ATOM 585 N N . CYS A 1 78 ? 26.371 39.158 16.403 1.00 24.38 78 CYS A N 1
ATOM 586 C CA . CYS A 1 78 ? 25.123 39.642 16.987 1.00 24.38 78 CYS A CA 1
ATOM 587 C C . CYS A 1 78 ? 25.455 40.439 18.260 1.00 24.38 78 CYS A C 1
ATOM 589 O O . CYS A 1 78 ? 25.820 39.868 19.290 1.00 24.38 78 CYS A O 1
ATOM 591 N N . ARG A 1 79 ? 25.388 41.773 18.178 1.00 26.86 79 ARG A N 1
ATOM 592 C CA . ARG A 1 79 ? 25.550 42.667 19.335 1.00 26.86 79 ARG A CA 1
ATOM 593 C C . ARG A 1 79 ? 24.421 42.416 20.336 1.00 26.86 79 ARG A C 1
ATOM 595 O O . ARG A 1 79 ? 23.251 42.546 19.994 1.00 26.86 79 ARG A O 1
ATOM 602 N N . ARG A 1 80 ? 24.786 42.107 21.584 1.00 27.23 80 ARG A N 1
ATOM 603 C CA . ARG A 1 80 ? 23.895 42.213 22.747 1.00 27.23 80 ARG A CA 1
ATOM 604 C C . ARG A 1 80 ? 23.601 43.692 22.992 1.00 27.23 80 ARG A C 1
ATOM 606 O O . ARG A 1 80 ? 24.507 44.427 23.376 1.00 27.23 80 ARG A O 1
ATOM 613 N N . SER A 1 81 ? 22.360 44.122 22.786 1.00 28.02 81 SER A N 1
ATOM 614 C CA . SER A 1 81 ? 21.856 45.356 23.387 1.00 28.02 81 SER A CA 1
ATOM 615 C C . SER A 1 81 ? 21.316 45.025 24.775 1.00 28.02 81 SER A C 1
ATOM 617 O O . SER A 1 81 ? 20.315 44.324 24.911 1.00 28.02 81 SER A O 1
ATOM 619 N N . THR A 1 82 ? 22.009 45.497 25.803 1.00 28.52 82 THR A N 1
ATOM 620 C CA . THR A 1 82 ? 21.523 45.550 27.183 1.00 28.52 82 THR A CA 1
ATOM 621 C C . THR A 1 82 ? 20.423 46.605 27.282 1.00 28.52 82 THR A C 1
ATOM 623 O O . THR A 1 82 ? 20.672 47.771 26.976 1.00 28.52 82 THR A O 1
ATOM 626 N N . VAL A 1 83 ? 19.221 46.199 27.688 1.00 30.44 83 VAL A N 1
ATOM 627 C CA . VAL A 1 83 ? 18.148 47.110 28.118 1.00 30.44 83 VAL A CA 1
ATOM 628 C C . VAL A 1 83 ? 18.328 47.337 29.628 1.00 30.44 83 VAL A C 1
ATOM 630 O O . VAL A 1 83 ? 18.609 46.356 30.318 1.00 30.44 83 VAL A O 1
ATOM 633 N N . PRO A 1 84 ? 18.241 48.574 30.152 1.00 30.20 84 PRO A N 1
ATOM 634 C CA . PRO A 1 84 ? 18.432 48.823 31.576 1.00 30.20 84 PRO A CA 1
ATOM 635 C C . PRO A 1 84 ? 17.209 48.385 32.393 1.00 30.20 84 PRO A C 1
ATOM 637 O O . PRO A 1 84 ? 16.070 48.634 31.998 1.00 30.20 84 PRO A O 1
ATOM 640 N N . GLU A 1 85 ? 17.474 47.751 33.537 1.00 34.22 85 GLU A N 1
ATOM 641 C CA . GLU A 1 85 ? 16.508 47.487 34.606 1.00 34.22 85 GLU A CA 1
ATOM 642 C C . GLU A 1 85 ? 15.917 48.807 35.115 1.00 34.22 85 GLU A C 1
ATOM 644 O O . GLU A 1 85 ? 16.649 49.706 35.529 1.00 34.22 85 GLU A O 1
ATOM 649 N N . SER A 1 86 ? 14.587 48.906 35.106 1.00 31.20 86 SER A N 1
ATOM 650 C CA . SER A 1 86 ? 13.855 49.856 35.941 1.00 31.20 86 SER A CA 1
ATOM 651 C C . SER A 1 86 ? 12.758 49.103 36.693 1.00 31.20 86 SER A C 1
ATOM 653 O O . SER A 1 86 ? 11.992 48.337 36.117 1.00 31.20 86 SER A O 1
ATOM 655 N N . GLU A 1 87 ? 12.839 49.289 38.003 1.00 30.89 87 GLU A N 1
ATOM 656 C CA . GLU A 1 87 ? 12.077 48.806 39.151 1.00 30.89 87 GLU A CA 1
ATOM 657 C C . GLU A 1 87 ? 10.603 48.416 38.904 1.00 30.89 87 GLU A C 1
ATOM 659 O O . GLU A 1 87 ? 9.768 49.227 38.509 1.00 30.89 87 GLU A O 1
ATOM 664 N N . GLU A 1 88 ? 10.274 47.155 39.221 1.00 29.80 88 GLU A N 1
ATOM 665 C CA . GLU A 1 88 ? 8.906 46.636 39.333 1.00 29.80 88 GLU A CA 1
ATOM 666 C C . GLU A 1 88 ? 8.204 47.195 40.581 1.00 29.80 88 GLU A C 1
ATOM 668 O O . GLU A 1 88 ? 8.400 46.735 41.712 1.00 29.80 88 GLU A O 1
ATOM 673 N N . GLU A 1 89 ? 7.307 48.152 40.362 1.00 28.98 89 GLU A N 1
ATOM 674 C CA . GLU A 1 89 ? 6.295 48.551 41.332 1.00 28.98 89 GLU A CA 1
ATOM 675 C C . GLU A 1 89 ? 5.152 47.518 41.328 1.00 28.98 89 GLU A C 1
ATOM 677 O O . GLU A 1 89 ? 4.326 47.443 40.415 1.00 28.98 89 GLU A O 1
ATOM 682 N N . ARG A 1 90 ? 5.127 46.663 42.359 1.00 32.47 90 ARG A N 1
ATOM 683 C CA . ARG A 1 90 ? 4.079 45.659 42.597 1.00 32.47 90 ARG A CA 1
ATOM 684 C C . ARG A 1 90 ? 2.732 46.333 42.860 1.00 32.47 90 ARG A C 1
ATOM 686 O O . ARG A 1 90 ? 2.418 46.674 43.998 1.00 32.47 90 ARG A O 1
ATOM 693 N N . THR A 1 91 ? 1.897 46.426 41.832 1.00 29.80 91 THR A N 1
ATOM 694 C CA . THR A 1 91 ? 0.450 46.607 41.987 1.00 29.80 91 THR A CA 1
ATOM 695 C C . THR A 1 91 ? -0.231 45.242 41.920 1.00 29.80 91 THR A C 1
ATOM 697 O O . THR A 1 91 ? -0.219 44.545 40.906 1.00 29.80 91 THR A O 1
ATOM 700 N N . ALA A 1 92 ? -0.783 44.818 43.058 1.00 34.06 92 ALA A N 1
ATOM 701 C CA . ALA A 1 92 ? -1.562 43.596 43.178 1.00 34.06 92 ALA A CA 1
ATOM 702 C C . ALA A 1 92 ? -2.805 43.691 42.282 1.00 34.06 92 ALA A C 1
ATOM 704 O O . ALA A 1 92 ? -3.723 44.461 42.560 1.00 34.06 92 ALA A O 1
ATOM 705 N N . THR A 1 93 ? -2.824 42.906 41.207 1.00 30.92 93 THR A N 1
ATOM 706 C CA . THR A 1 93 ? -4.025 42.699 40.397 1.00 30.92 93 THR A CA 1
ATOM 707 C C . THR A 1 93 ? -4.756 41.486 40.965 1.00 30.92 93 THR A C 1
ATOM 709 O O . THR A 1 93 ? -4.218 40.379 40.976 1.00 30.92 93 THR A O 1
ATOM 712 N N . SER A 1 94 ? -5.955 41.714 41.502 1.00 38.94 94 SER A N 1
ATOM 713 C CA . SER A 1 94 ? -6.881 40.672 41.955 1.00 38.94 94 SER A CA 1
ATOM 714 C C . SER A 1 94 ? -7.181 39.672 40.827 1.00 38.94 94 SER A C 1
ATOM 716 O O . SER A 1 94 ? -7.258 40.086 39.669 1.00 38.94 94 SER A O 1
ATOM 718 N N . PRO A 1 95 ? -7.374 38.373 41.122 1.00 39.62 95 PRO A N 1
ATOM 719 C CA . PRO A 1 95 ? -7.702 37.390 40.099 1.00 39.62 95 PRO A CA 1
ATOM 720 C C . PRO A 1 95 ? -9.164 37.569 39.666 1.00 39.62 95 PRO A C 1
ATOM 722 O O . PRO A 1 95 ? -10.076 37.167 40.379 1.00 39.62 95 PRO A O 1
ATOM 725 N N . ASP A 1 96 ? -9.369 38.195 38.509 1.00 41.09 96 ASP A N 1
ATOM 726 C CA . ASP A 1 96 ? -10.652 38.253 37.805 1.00 41.09 96 ASP A CA 1
ATOM 727 C C . ASP A 1 96 ? -10.822 36.994 36.932 1.00 41.09 96 ASP A C 1
ATOM 729 O O . ASP A 1 96 ? -10.177 36.828 35.895 1.00 41.09 96 ASP A O 1
ATOM 733 N N . ASP A 1 97 ? -11.597 36.038 37.444 1.00 48.88 97 ASP A N 1
ATOM 734 C CA . ASP A 1 97 ? -12.669 35.266 36.795 1.00 48.88 97 ASP A CA 1
ATOM 735 C C . ASP A 1 97 ? -12.628 35.062 35.260 1.00 48.88 97 ASP A C 1
ATOM 737 O O . ASP A 1 97 ? -13.611 35.220 34.530 1.00 48.88 97 ASP A O 1
ATOM 741 N N . GLY A 1 98 ? -11.505 34.565 34.747 1.00 37.28 98 GLY A N 1
ATOM 742 C CA . GLY A 1 98 ? -11.370 34.060 33.380 1.00 37.28 98 GLY A CA 1
ATOM 743 C C . GLY A 1 98 ? -11.877 32.622 33.217 1.00 37.28 98 GLY A C 1
ATOM 744 O O . GLY A 1 98 ? -11.075 31.696 33.160 1.00 37.28 98 GLY A O 1
ATOM 745 N N . ARG A 1 99 ? -13.206 32.441 33.161 1.00 44.84 99 ARG A N 1
ATOM 746 C CA . ARG A 1 99 ? -13.964 31.269 32.645 1.00 44.84 99 ARG A CA 1
ATOM 747 C C . ARG A 1 99 ? -13.133 29.998 32.408 1.00 44.84 99 ARG A C 1
ATOM 749 O O . ARG A 1 99 ? -12.647 29.751 31.304 1.00 44.84 99 ARG A O 1
ATOM 756 N N . GLY A 1 100 ? -13.053 29.152 33.434 1.00 42.19 100 GLY A N 1
ATOM 757 C CA . GLY A 1 100 ? -12.532 27.796 33.296 1.00 42.19 100 GLY A CA 1
ATOM 758 C C . GLY A 1 100 ? -13.247 27.069 32.158 1.00 42.19 100 GLY A C 1
ATOM 759 O O . GLY A 1 100 ? -14.479 27.060 32.099 1.00 42.19 100 GLY A O 1
ATOM 760 N N . ALA A 1 101 ? -12.479 26.472 31.248 1.00 49.84 101 ALA A N 1
ATOM 761 C CA . ALA A 1 101 ? -13.008 25.503 30.303 1.00 49.84 101 ALA A CA 1
ATOM 762 C C . ALA A 1 101 ? -13.814 24.474 31.111 1.00 49.84 101 ALA A C 1
ATOM 764 O O . ALA A 1 101 ? -13.239 23.739 31.917 1.00 49.84 101 ALA A O 1
ATOM 765 N N . ARG A 1 102 ? -15.150 24.485 30.981 1.00 66.56 102 ARG A N 1
ATOM 766 C CA . ARG A 1 102 ? -16.007 23.506 31.659 1.00 66.56 102 ARG A CA 1
ATOM 767 C C . ARG A 1 102 ? -15.472 22.128 31.293 1.00 66.56 102 ARG A C 1
ATOM 769 O O . ARG A 1 102 ? -15.326 21.825 30.109 1.00 66.56 102 ARG A O 1
ATOM 776 N N . ALA A 1 103 ? -15.135 21.331 32.306 1.00 75.25 103 ALA A N 1
ATOM 777 C CA . ALA A 1 103 ? -14.696 19.963 32.086 1.00 75.25 103 ALA A CA 1
ATOM 778 C C . ALA A 1 103 ? -15.739 19.247 31.207 1.00 75.25 103 ALA A C 1
ATOM 780 O O . ALA A 1 103 ? -16.938 19.464 31.413 1.00 75.25 103 ALA A O 1
ATOM 781 N N . PRO A 1 104 ? -15.311 18.445 30.215 1.00 80.31 104 PRO A N 1
ATOM 782 C CA . PRO A 1 104 ? -16.243 17.741 29.347 1.00 80.31 104 PRO A CA 1
ATOM 783 C C . PRO A 1 104 ? -17.205 16.912 30.200 1.00 80.31 104 PRO A C 1
ATOM 785 O O . PRO A 1 104 ? -16.765 16.202 31.108 1.00 80.31 104 PRO A O 1
ATOM 788 N N . ALA A 1 105 ? -18.505 17.029 29.918 1.00 86.19 105 ALA A N 1
ATOM 789 C CA . ALA A 1 105 ? -19.545 16.344 30.673 1.00 86.19 105 ALA A CA 1
ATOM 790 C C . ALA A 1 105 ? -19.249 14.839 30.744 1.00 86.19 105 ALA A C 1
ATOM 792 O O . ALA A 1 105 ? -18.878 14.205 29.750 1.00 86.19 105 ALA A O 1
ATOM 793 N N . VAL A 1 106 ? -19.415 14.249 31.925 1.00 89.62 106 VAL A N 1
ATOM 794 C CA . VAL A 1 106 ? -19.240 12.807 32.127 1.00 89.62 106 VAL A CA 1
ATOM 795 C C . VAL A 1 106 ? -20.598 12.105 32.173 1.00 89.62 106 VAL A C 1
ATOM 797 O O . VAL A 1 106 ? -21.640 12.720 32.377 1.00 89.62 106 VAL A O 1
ATOM 800 N N . MET A 1 107 ? -20.617 10.778 32.000 1.00 88.88 107 MET A N 1
ATOM 801 C CA . MET A 1 107 ? -21.873 10.006 31.944 1.00 88.88 107 MET A CA 1
ATOM 802 C C . MET A 1 107 ? -22.729 10.161 33.217 1.00 88.88 107 MET A C 1
ATOM 804 O O . MET A 1 107 ? -23.951 10.021 33.165 1.00 88.88 107 MET A O 1
ATOM 808 N N . SER A 1 108 ? -22.104 10.465 34.360 1.00 90.50 108 SER A N 1
ATOM 809 C CA . SER A 1 108 ? -22.810 10.771 35.607 1.00 90.50 108 SER A CA 1
ATOM 810 C C . SER A 1 108 ? -23.573 12.095 35.569 1.00 90.50 108 SER A C 1
ATOM 812 O O . SER A 1 108 ? -24.577 12.210 36.265 1.00 90.50 108 SER A O 1
ATOM 814 N N . ASP A 1 109 ? -23.141 13.072 34.773 1.00 91.94 109 ASP A N 1
ATOM 815 C CA . ASP A 1 109 ? -23.821 14.367 34.654 1.00 91.94 109 ASP A CA 1
ATOM 816 C C . ASP A 1 109 ? -25.103 14.215 33.835 1.00 91.94 109 ASP A C 1
ATOM 818 O O . ASP A 1 109 ? -26.166 14.650 34.270 1.00 91.94 109 ASP A O 1
ATOM 822 N N . VAL A 1 110 ? -25.037 13.454 32.736 1.00 92.44 110 VAL A N 1
ATOM 823 C CA . VAL A 1 110 ? -26.217 13.042 31.953 1.00 92.44 110 VAL A CA 1
ATOM 824 C C . VAL A 1 110 ? -27.205 12.261 32.821 1.00 92.44 110 VAL A C 1
ATOM 826 O O . VAL A 1 110 ? -28.410 12.492 32.766 1.00 92.44 110 VAL A O 1
ATOM 829 N N . ALA A 1 111 ? -26.705 11.342 33.652 1.00 93.44 111 ALA A N 1
ATOM 830 C CA . ALA A 1 111 ? -27.541 10.553 34.554 1.00 93.44 111 ALA A CA 1
ATOM 831 C C . ALA A 1 111 ? -28.295 11.439 35.563 1.00 93.44 111 ALA A C 1
ATOM 833 O O . ALA A 1 111 ? -29.493 11.241 35.775 1.00 93.44 111 ALA A O 1
ATOM 834 N N . LYS A 1 112 ? -27.616 12.445 36.134 1.00 93.88 112 LYS A N 1
ATOM 835 C CA . LYS A 1 112 ? -28.221 13.431 37.043 1.00 93.88 112 LYS A CA 1
ATOM 836 C C . LYS A 1 112 ? -29.262 14.295 36.331 1.00 93.88 112 LYS A C 1
ATOM 838 O O . LYS A 1 112 ? -30.372 14.406 36.839 1.00 93.88 112 LYS A O 1
ATOM 843 N N . ALA A 1 113 ? -28.936 14.843 35.159 1.00 92.38 113 ALA A N 1
ATOM 844 C CA . ALA A 1 113 ? -29.839 15.693 34.381 1.00 92.38 113 ALA A CA 1
ATOM 845 C C . ALA A 1 113 ? -31.114 14.948 33.940 1.00 92.38 113 ALA A C 1
ATOM 847 O O . ALA A 1 113 ? -32.217 15.472 34.056 1.00 92.38 113 ALA A O 1
ATOM 848 N N . ALA A 1 114 ? -30.990 13.684 33.524 1.00 92.81 114 ALA A N 1
ATOM 849 C CA . ALA A 1 114 ? -32.129 12.864 33.108 1.00 92.81 114 ALA A CA 1
ATOM 850 C C . ALA A 1 114 ? -32.877 12.174 34.272 1.00 92.81 114 ALA A C 1
ATOM 852 O O . ALA A 1 114 ? -33.912 11.536 34.049 1.00 92.81 114 ALA A O 1
ATOM 853 N N . GLY A 1 115 ? -32.367 12.258 35.508 1.00 93.50 115 GLY A N 1
ATOM 854 C CA . GLY A 1 115 ? -32.960 11.621 36.689 1.00 93.50 115 GLY A CA 1
ATOM 855 C C . GLY A 1 115 ? -32.943 10.087 36.639 1.00 93.50 115 GLY A C 1
ATOM 856 O O . GLY A 1 115 ? -33.919 9.441 37.022 1.00 93.50 115 GLY A O 1
ATOM 857 N N . VAL A 1 116 ? -31.866 9.490 36.119 1.00 95.75 116 VAL A N 1
ATOM 858 C CA . VAL A 1 116 ?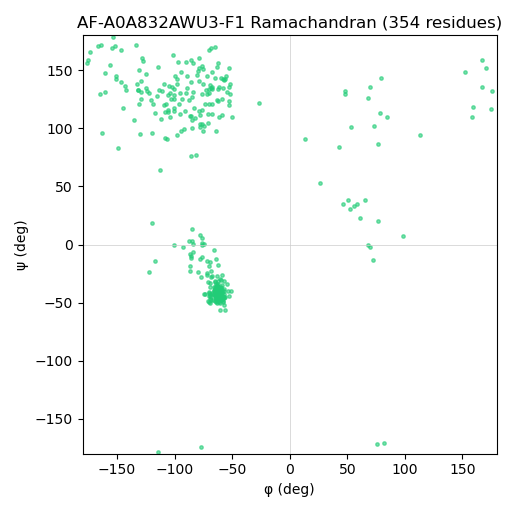 -31.707 8.031 35.970 1.00 95.75 116 VAL A CA 1
ATOM 859 C C . VAL A 1 116 ? -30.338 7.557 36.459 1.00 95.75 116 VAL A C 1
ATOM 861 O O . VAL A 1 116 ? -29.445 8.347 36.739 1.00 95.75 116 VAL A O 1
ATOM 864 N N . SER A 1 117 ? -30.130 6.241 36.540 1.00 93.56 117 SER A N 1
ATOM 865 C CA . SER A 1 117 ? -28.803 5.683 36.826 1.00 93.56 117 SER A CA 1
ATOM 866 C C . SER A 1 117 ? -27.880 5.726 35.602 1.00 93.56 117 SER A C 1
ATOM 868 O O . SER A 1 117 ? -28.329 5.611 34.459 1.00 93.56 117 SER A O 1
ATOM 870 N N . ALA A 1 118 ? -26.565 5.771 35.837 1.00 89.38 118 ALA A N 1
ATOM 871 C CA . ALA A 1 118 ? -25.543 5.677 34.789 1.00 89.38 118 ALA A CA 1
ATOM 872 C C . ALA A 1 118 ? -25.696 4.416 33.903 1.00 89.38 118 ALA A C 1
ATOM 874 O O . ALA A 1 118 ? -25.485 4.464 32.692 1.00 89.38 118 ALA A O 1
ATOM 875 N N . MET A 1 119 ? -26.146 3.296 34.483 1.00 89.50 119 MET A N 1
ATOM 876 C CA . MET A 1 119 ? -26.466 2.068 33.741 1.00 89.50 119 MET A CA 1
ATOM 877 C C . MET A 1 119 ? -27.629 2.268 32.758 1.00 89.50 119 MET A C 1
ATOM 879 O O . MET A 1 119 ? -27.625 1.713 31.660 1.00 89.50 119 MET A O 1
ATOM 883 N N . THR A 1 120 ? -28.626 3.071 33.131 1.00 91.94 120 THR A N 1
ATOM 884 C CA . THR A 1 120 ? -29.766 3.390 32.261 1.00 91.94 120 THR A CA 1
ATOM 885 C C . THR A 1 120 ? -29.332 4.282 31.103 1.00 91.94 120 THR A C 1
ATOM 887 O O . THR A 1 120 ? -29.710 4.003 29.968 1.00 91.94 120 THR A O 1
ATOM 890 N N . VAL A 1 121 ? -28.465 5.272 31.354 1.00 91.31 121 VAL A N 1
ATOM 891 C CA . VAL A 1 121 ? -27.844 6.085 30.291 1.00 91.31 121 VAL A CA 1
ATOM 892 C C . VAL A 1 121 ? -27.069 5.198 29.316 1.00 91.31 121 VAL A C 1
ATOM 894 O O . VAL A 1 121 ? -27.294 5.265 28.113 1.00 91.31 121 VAL A O 1
ATOM 897 N N . SER A 1 122 ? -26.229 4.287 29.821 1.00 88.00 122 SER A N 1
ATOM 898 C CA . SER A 1 122 ? -25.492 3.330 28.983 1.00 88.00 122 SER A CA 1
ATOM 899 C C . SER A 1 122 ? -26.420 2.465 28.117 1.00 88.00 122 SER A C 1
ATOM 901 O O . SER A 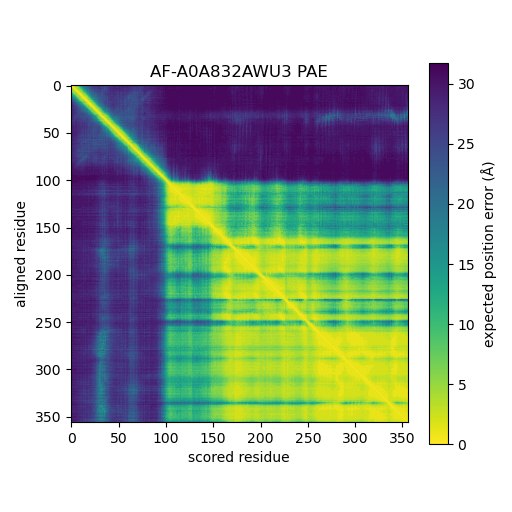1 122 ? -26.161 2.279 26.928 1.00 88.00 122 SER A O 1
ATOM 903 N N . ARG A 1 123 ? -27.536 1.972 28.672 1.00 90.25 123 ARG A N 1
ATOM 904 C CA . ARG A 1 123 ? -28.544 1.204 27.920 1.00 90.25 123 ARG A CA 1
ATOM 905 C C . ARG A 1 123 ? -29.211 2.030 26.826 1.00 90.25 123 ARG A C 1
ATOM 907 O O . ARG A 1 123 ? -29.345 1.524 25.720 1.00 90.25 123 ARG A O 1
ATOM 914 N N . VAL A 1 124 ? -29.595 3.276 27.115 1.00 91.88 124 VAL A N 1
ATOM 915 C CA . VAL A 1 124 ? -30.178 4.185 26.114 1.00 91.88 124 VAL A CA 1
ATOM 916 C C . VAL A 1 124 ? -29.198 4.430 24.982 1.00 91.88 124 VAL A C 1
ATOM 918 O O . VAL A 1 124 ? -29.548 4.260 23.819 1.00 91.88 124 VAL A O 1
ATOM 921 N N . LEU A 1 125 ? -27.960 4.789 25.321 1.00 87.50 125 LEU A N 1
ATOM 922 C CA . LEU A 1 125 ? -26.965 5.104 24.314 1.00 87.50 125 LEU A CA 1
ATOM 923 C C . LEU A 1 125 ? -26.658 3.876 23.437 1.00 87.50 125 LEU A C 1
ATOM 925 O O . LEU A 1 125 ? -26.378 4.045 22.254 1.00 87.50 125 LEU A O 1
ATOM 929 N N . ASN A 1 126 ? -26.657 2.658 23.998 1.00 85.44 126 ASN A N 1
ATOM 930 C CA . ASN A 1 126 ? -26.442 1.393 23.271 1.00 85.44 126 ASN A CA 1
ATOM 931 C C . ASN A 1 126 ? -27.720 0.817 22.637 1.00 85.44 126 ASN A C 1
ATOM 933 O O . ASN A 1 126 ? -27.736 -0.351 22.261 1.00 85.44 126 ASN A O 1
ATOM 937 N N . ASP A 1 127 ? -28.785 1.610 22.563 1.00 84.38 127 ASP A N 1
ATOM 938 C CA . ASP A 1 127 ? -30.066 1.245 21.966 1.00 84.38 127 ASP A CA 1
ATOM 939 C C . ASP A 1 127 ? -30.731 -0.023 22.542 1.00 84.38 127 ASP A C 1
ATOM 941 O O . ASP A 1 127 ? -31.427 -0.771 21.862 1.00 84.38 127 ASP A O 1
ATOM 945 N N . HIS A 1 128 ? -30.546 -0.276 23.838 1.00 88.56 128 HIS A N 1
ATOM 946 C CA . HIS A 1 128 ? -31.076 -1.470 24.489 1.00 88.56 128 HIS A CA 1
ATOM 947 C C . HIS A 1 128 ? -32.623 -1.439 24.561 1.00 88.56 128 HIS A C 1
ATOM 949 O O . HIS A 1 128 ? -33.199 -0.437 25.006 1.00 88.56 128 HIS A O 1
ATOM 955 N N . PRO A 1 129 ? -33.329 -2.538 24.223 1.00 86.62 129 PRO A N 1
ATOM 956 C CA . PRO A 1 129 ? -34.795 -2.554 24.103 1.00 86.62 129 PRO A CA 1
ATOM 957 C C . PRO A 1 129 ? -35.532 -2.427 25.445 1.00 86.62 129 PRO A C 1
ATOM 959 O O . PRO A 1 129 ? -36.702 -2.066 25.491 1.00 86.62 129 PRO A O 1
ATOM 962 N N . SER A 1 130 ? -34.856 -2.692 26.565 1.00 89.62 130 SER A N 1
ATOM 963 C CA . SER A 1 130 ? -35.466 -2.686 27.903 1.00 89.62 130 SER A CA 1
ATOM 964 C C . SER A 1 130 ? -35.738 -1.289 28.488 1.00 89.62 130 SER A C 1
ATOM 966 O O . SER A 1 130 ? -36.063 -1.188 29.672 1.00 89.62 130 SER A O 1
ATOM 968 N N . VAL A 1 131 ? -35.519 -0.205 27.735 1.00 92.19 131 VAL A N 1
ATOM 969 C CA . VAL A 1 131 ? -35.714 1.167 28.226 1.00 92.19 131 VAL A CA 1
ATOM 970 C C . VAL A 1 131 ? -37.013 1.735 27.674 1.00 92.19 131 VAL A C 1
ATOM 972 O O . VAL A 1 131 ? -37.210 1.793 26.463 1.00 92.19 131 VAL A O 1
ATOM 975 N N . ARG A 1 132 ? -37.888 2.195 28.575 1.00 93.75 132 ARG A N 1
ATOM 976 C CA . ARG A 1 132 ? -39.157 2.835 28.205 1.00 93.75 132 ARG A CA 1
ATOM 977 C C . ARG A 1 132 ? -38.909 4.046 27.285 1.00 93.75 132 ARG A C 1
ATOM 979 O O . ARG A 1 132 ? -37.971 4.803 27.559 1.00 93.75 132 ARG A O 1
ATOM 986 N N . PRO A 1 133 ? -39.758 4.284 26.264 1.00 92.81 133 PRO A N 1
ATOM 987 C CA . PRO A 1 133 ? -39.581 5.387 25.311 1.00 92.81 133 PRO A CA 1
ATOM 988 C C . PRO A 1 133 ? -39.427 6.760 25.975 1.00 92.81 133 PRO A C 1
ATOM 990 O O . PRO A 1 133 ? -38.569 7.549 25.593 1.00 92.81 133 PRO A O 1
ATOM 993 N N . GLU A 1 134 ? -40.199 7.017 27.029 1.00 94.00 134 GLU A N 1
ATOM 994 C CA . GLU A 1 134 ? -40.145 8.271 27.782 1.00 94.00 134 GLU A CA 1
ATOM 995 C C . GLU A 1 134 ? -38.791 8.492 28.474 1.00 94.00 134 GLU A C 1
ATOM 997 O O . GLU A 1 134 ? -38.211 9.574 28.397 1.00 94.00 134 GLU A O 1
ATOM 1002 N N . THR A 1 135 ? -38.247 7.456 29.119 1.00 93.44 135 THR A N 1
ATOM 1003 C CA . THR A 1 135 ? -36.921 7.511 29.753 1.00 93.44 135 THR A CA 1
ATOM 1004 C C . THR A 1 135 ? -35.821 7.702 28.717 1.00 93.44 135 THR A C 1
ATOM 1006 O O . THR A 1 135 ? -34.889 8.467 28.945 1.00 93.44 135 THR A O 1
ATOM 1009 N N . ARG A 1 136 ? -35.938 7.037 27.563 1.00 94.69 136 ARG A N 1
ATOM 1010 C CA . ARG A 1 136 ? -35.011 7.205 26.442 1.00 94.69 136 ARG A CA 1
ATOM 1011 C C . ARG A 1 136 ? -34.994 8.648 25.945 1.00 94.69 136 ARG A C 1
ATOM 1013 O O . ARG A 1 136 ? -33.910 9.198 25.793 1.00 94.69 136 ARG A O 1
ATOM 1020 N N . ARG A 1 137 ? -36.166 9.261 25.755 1.00 94.94 137 ARG A N 1
ATOM 1021 C CA . ARG A 1 137 ? -36.284 10.663 25.335 1.00 94.94 137 ARG A CA 1
ATOM 1022 C C . ARG A 1 137 ? -35.565 11.609 26.304 1.00 94.94 137 ARG A C 1
ATOM 1024 O O . ARG A 1 137 ? -34.685 12.334 25.864 1.00 94.94 137 ARG A O 1
ATOM 1031 N N . ARG A 1 138 ? -35.846 11.513 27.612 1.00 95.38 138 ARG A N 1
ATOM 1032 C CA . ARG A 1 138 ? -35.199 12.359 28.640 1.00 95.38 138 ARG A CA 1
ATOM 1033 C C . ARG A 1 138 ? -33.674 12.240 28.646 1.00 95.38 138 ARG A C 1
ATOM 1035 O O . ARG A 1 138 ? -32.971 13.220 28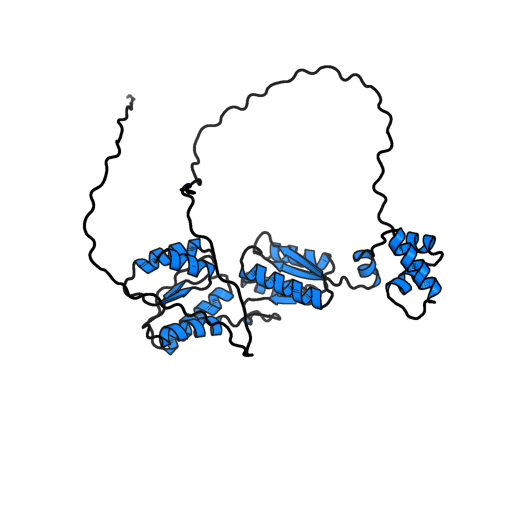.850 1.00 95.38 138 ARG A O 1
ATOM 1042 N N . VAL A 1 139 ? -33.153 11.029 28.436 1.00 94.75 139 VAL A N 1
ATOM 1043 C CA . VAL A 1 139 ? -31.702 10.814 28.360 1.00 94.75 139 VAL A CA 1
ATOM 1044 C C . VAL A 1 139 ? -31.112 11.439 27.097 1.00 94.75 139 VAL A C 1
ATOM 1046 O O . VAL A 1 139 ? -30.051 12.042 27.186 1.00 94.75 139 VAL A O 1
ATOM 1049 N N . LEU A 1 140 ? -31.764 11.307 25.939 1.00 93.06 140 LEU A N 1
ATOM 1050 C CA . LEU A 1 140 ? -31.276 11.902 24.690 1.00 93.06 140 LEU A CA 1
ATOM 1051 C C . LEU A 1 140 ? -31.294 13.438 24.738 1.00 93.06 140 LEU A C 1
ATOM 1053 O O . LEU A 1 140 ? -30.317 14.048 24.318 1.00 93.06 140 LEU A O 1
ATOM 1057 N N . GLU A 1 141 ? -32.330 14.039 25.330 1.00 94.44 141 GLU A N 1
ATOM 1058 C CA . GLU A 1 141 ? -32.406 15.489 25.579 1.00 94.44 141 GLU A CA 1
ATOM 1059 C C . GLU A 1 141 ? -31.241 15.962 26.467 1.00 94.44 141 GLU A C 1
ATOM 1061 O O . GLU A 1 141 ? -30.523 16.890 26.106 1.00 94.44 141 GLU A O 1
ATOM 1066 N N . ALA A 1 142 ? -30.969 15.265 27.577 1.00 93.88 142 ALA A N 1
ATOM 1067 C CA . ALA A 1 142 ? -29.847 15.593 28.463 1.00 93.88 142 ALA A CA 1
ATOM 1068 C C . ALA A 1 142 ? -28.465 15.401 27.803 1.00 93.88 142 ALA A C 1
ATOM 1070 O O . ALA A 1 142 ? -27.508 16.091 28.149 1.00 93.88 142 ALA A O 1
ATOM 1071 N N . VAL A 1 143 ? -28.331 14.445 26.877 1.00 92.69 143 VAL A N 1
ATOM 1072 C CA . VAL A 1 143 ? -27.096 14.243 26.099 1.00 92.69 143 VAL A CA 1
ATOM 1073 C C . VAL A 1 143 ? -26.849 15.421 25.164 1.00 92.69 143 VAL A C 1
ATOM 1075 O O . VAL A 1 143 ? -25.708 15.865 25.055 1.00 92.69 143 VAL A O 1
ATOM 1078 N N . GLU A 1 144 ? -27.896 15.916 24.507 1.00 92.56 144 GLU A N 1
ATOM 1079 C CA . GLU A 1 144 ? -27.823 17.065 23.605 1.00 92.56 144 GLU A CA 1
ATOM 1080 C C . GLU A 1 144 ? -27.531 18.361 24.372 1.00 92.56 144 GLU A C 1
ATOM 1082 O O . GLU A 1 144 ? -26.592 19.070 24.025 1.00 92.56 144 GLU A O 1
ATOM 1087 N N . GLU A 1 145 ? -28.248 18.617 25.472 1.00 92.56 145 GLU A N 1
ATOM 1088 C CA . GLU A 1 145 ? -28.071 19.812 26.310 1.00 92.56 145 GLU A CA 1
ATOM 1089 C C . GLU A 1 145 ? -26.658 19.920 26.905 1.00 92.56 145 GLU A C 1
ATOM 1091 O O . GLU A 1 145 ? -26.078 21.003 26.972 1.00 92.56 145 GLU A O 1
ATOM 1096 N N . LEU A 1 146 ? -26.087 18.790 27.331 1.00 92.31 146 LEU A N 1
ATOM 1097 C CA . LEU A 1 146 ? -24.743 18.737 27.910 1.00 92.31 146 LEU A CA 1
ATOM 1098 C C . LEU A 1 146 ? -23.636 18.571 26.860 1.00 92.31 146 LEU A C 1
ATOM 1100 O O . LEU A 1 146 ? -22.475 18.403 27.238 1.00 92.31 146 LEU A O 1
ATOM 1104 N N . GLU A 1 147 ? -23.989 18.548 25.569 1.00 90.12 147 GLU A N 1
ATOM 1105 C CA . GLU A 1 147 ? -23.096 18.211 24.452 1.00 90.12 147 GLU A CA 1
ATOM 1106 C C . GLU A 1 147 ? -22.264 16.942 24.728 1.00 90.12 147 GLU A C 1
ATOM 1108 O O . GLU A 1 147 ? -21.093 16.815 24.347 1.00 90.12 147 GLU A O 1
ATOM 1113 N N . TYR A 1 148 ? -22.864 15.980 25.436 1.00 89.06 148 TYR A N 1
ATOM 1114 C CA . TYR A 1 148 ? -22.165 14.803 25.920 1.00 89.06 148 TYR A CA 1
ATOM 1115 C C . TYR A 1 148 ? -21.748 13.915 24.751 1.00 89.06 148 TYR A C 1
ATOM 1117 O O . TYR A 1 148 ? -22.567 13.363 24.014 1.00 89.06 148 TYR A O 1
ATOM 1125 N N . ARG A 1 149 ? -20.440 13.687 24.635 1.00 82.62 149 ARG A N 1
ATOM 1126 C CA . ARG A 1 149 ? -19.867 12.704 23.716 1.00 82.62 149 ARG A CA 1
ATOM 1127 C C . ARG A 1 149 ? -19.286 11.556 24.517 1.00 82.62 149 ARG A C 1
ATOM 11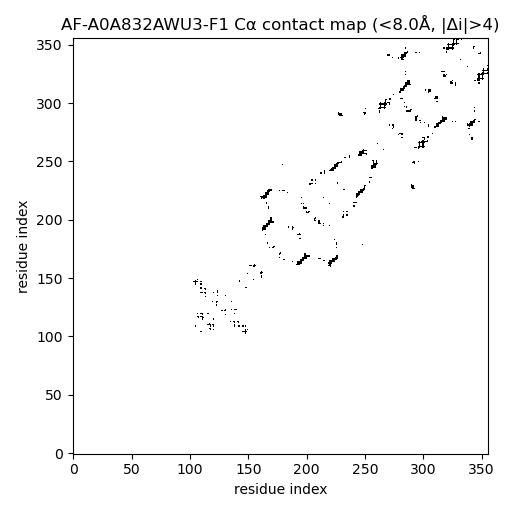29 O O . ARG A 1 149 ? -18.520 11.757 25.459 1.00 82.62 149 ARG A O 1
ATOM 1136 N N . ARG A 1 150 ? -19.614 10.324 24.124 1.00 78.06 150 ARG A N 1
ATOM 1137 C CA . ARG A 1 150 ? -18.990 9.149 24.739 1.00 78.06 150 ARG A CA 1
ATOM 1138 C C . ARG A 1 150 ? -17.481 9.214 24.565 1.00 78.06 150 ARG A C 1
ATOM 1140 O O . ARG A 1 150 ? -16.996 9.419 23.458 1.00 78.06 150 ARG A O 1
ATOM 1147 N N . ASN A 1 151 ? -16.761 8.922 25.641 1.00 80.75 151 ASN A N 1
ATOM 1148 C CA . ASN A 1 151 ? -15.323 8.724 25.586 1.00 80.75 151 ASN A CA 1
ATOM 1149 C C . ASN A 1 151 ? -15.015 7.309 25.040 1.00 80.75 151 ASN A C 1
ATOM 1151 O O . ASN A 1 151 ? -15.343 6.324 25.716 1.00 80.75 151 ASN A O 1
ATOM 1155 N N . PRO A 1 152 ? -14.384 7.173 23.856 1.00 75.00 152 PRO A N 1
ATOM 1156 C CA . PRO A 1 152 ? -14.031 5.873 23.287 1.00 75.00 152 PRO A CA 1
ATOM 1157 C C . PRO A 1 152 ? -13.117 5.052 24.203 1.00 75.00 152 PRO A C 1
ATOM 1159 O O . PRO A 1 152 ? -13.305 3.844 24.304 1.00 75.00 152 PRO A O 1
ATOM 1162 N N . ALA A 1 153 ? -12.205 5.694 24.942 1.00 75.06 153 ALA A N 1
ATOM 1163 C CA . ALA A 1 153 ? -11.313 5.014 25.881 1.00 75.06 153 ALA A CA 1
ATOM 1164 C C . ALA A 1 153 ? -12.087 4.386 27.052 1.00 75.06 153 ALA A C 1
ATOM 1166 O O . ALA A 1 153 ? -11.865 3.229 27.402 1.00 75.06 153 ALA A O 1
ATOM 1167 N N . ALA A 1 154 ? -13.072 5.100 27.611 1.00 75.56 154 ALA A N 1
ATOM 1168 C CA . ALA A 1 154 ? -13.931 4.554 28.665 1.00 75.56 154 ALA A CA 1
ATOM 1169 C C . ALA A 1 154 ? -14.781 3.377 28.153 1.00 75.56 154 ALA A C 1
ATOM 1171 O O . ALA A 1 154 ? -14.945 2.372 28.845 1.00 75.56 154 ALA A O 1
ATOM 1172 N N . ARG A 1 155 ? -15.286 3.467 26.913 1.00 76.62 155 ARG A N 1
ATOM 1173 C CA . ARG A 1 155 ? -15.985 2.353 26.256 1.00 76.62 155 ARG A CA 1
ATOM 1174 C C . ARG A 1 155 ? -15.055 1.158 26.050 1.00 76.62 155 ARG A C 1
ATOM 1176 O O . ARG A 1 155 ? -15.478 0.034 26.316 1.00 76.62 155 ARG A O 1
ATOM 1183 N N . ALA A 1 156 ? -13.821 1.384 25.607 1.00 80.69 156 ALA A N 1
ATOM 1184 C CA . ALA A 1 156 ? -12.842 0.330 25.366 1.00 80.69 156 ALA A CA 1
ATOM 1185 C C . ALA A 1 156 ? -12.502 -0.447 26.642 1.00 80.69 156 ALA A C 1
ATOM 1187 O O . ALA A 1 156 ? -12.486 -1.674 26.611 1.00 80.69 156 ALA A O 1
ATOM 1188 N N . LEU A 1 157 ? -12.342 0.238 27.779 1.00 78.81 157 LEU A N 1
ATOM 1189 C CA . LEU A 1 157 ? -12.090 -0.401 29.077 1.00 78.81 157 LEU A CA 1
ATOM 1190 C C . LEU A 1 157 ? -13.231 -1.333 29.509 1.00 78.81 157 LEU A C 1
ATOM 1192 O O . LEU A 1 157 ? -12.985 -2.443 29.975 1.00 78.81 157 LEU A O 1
ATOM 1196 N N . VAL A 1 158 ? -14.484 -0.906 29.326 1.00 81.44 158 VAL A N 1
ATOM 1197 C CA . VAL A 1 158 ? -15.661 -1.708 29.704 1.00 81.44 158 VAL A CA 1
ATOM 1198 C C . VAL A 1 158 ? -15.884 -2.869 28.735 1.00 81.44 158 VAL A C 1
ATOM 1200 O O . VAL A 1 158 ? -16.198 -3.979 29.154 1.00 81.44 158 VAL A O 1
ATOM 1203 N N . THR A 1 159 ? -15.735 -2.620 27.434 1.00 81.25 159 THR A N 1
ATOM 1204 C CA . THR A 1 159 ? -16.009 -3.616 26.382 1.00 81.25 159 THR A CA 1
ATOM 1205 C C . THR A 1 159 ? -14.828 -4.538 26.091 1.00 81.25 159 THR A C 1
ATOM 1207 O O . THR A 1 159 ? -15.008 -5.531 25.391 1.00 81.25 159 THR A O 1
ATOM 1210 N N . ARG A 1 160 ? -13.633 -4.220 26.609 1.00 81.31 160 ARG A N 1
ATOM 1211 C CA . ARG A 1 160 ? -12.347 -4.839 26.239 1.00 81.31 160 ARG A CA 1
ATOM 1212 C C . ARG A 1 160 ? -12.095 -4.825 24.725 1.00 81.31 160 ARG A C 1
ATOM 1214 O O . ARG A 1 160 ? -11.476 -5.737 24.185 1.00 81.31 160 ARG A O 1
ATOM 1221 N N . ARG A 1 161 ? -12.621 -3.803 24.045 1.00 86.56 161 ARG A N 1
ATOM 1222 C CA . ARG A 1 161 ? -12.569 -3.613 22.591 1.00 86.56 161 ARG A CA 1
ATOM 1223 C C . ARG A 1 161 ? -12.201 -2.166 22.291 1.00 86.56 161 ARG A C 1
ATOM 1225 O O . ARG A 1 161 ? -13.023 -1.271 22.495 1.00 86.56 161 ARG A O 1
ATOM 1232 N N . SER A 1 162 ? -10.976 -1.923 21.836 1.00 90.50 162 SER A N 1
ATOM 1233 C CA . SER A 1 162 ? -10.549 -0.582 21.423 1.00 90.50 162 SER A CA 1
ATOM 1234 C C . SER A 1 162 ? -11.189 -0.157 20.104 1.00 90.50 162 SER A C 1
ATOM 1236 O O . SER A 1 162 ? -11.360 1.038 19.879 1.00 90.50 162 SER A O 1
ATOM 1238 N N . LEU A 1 163 ? -11.588 -1.127 19.270 1.00 93.38 163 LEU A N 1
ATOM 1239 C CA . LEU A 1 163 ? -11.944 -0.927 17.868 1.00 93.38 163 LEU A CA 1
ATOM 1240 C C . LEU A 1 163 ? -10.866 -0.143 17.114 1.00 93.38 163 LEU A C 1
ATOM 1242 O O . LEU A 1 163 ? -11.183 0.684 16.267 1.00 93.38 163 LEU A O 1
ATOM 1246 N N . THR A 1 164 ? -9.592 -0.398 17.415 1.00 95.25 164 THR A N 1
ATOM 1247 C CA . THR A 1 164 ? -8.465 0.269 16.757 1.00 95.25 164 THR A CA 1
ATOM 1248 C C . THR A 1 164 ? -7.546 -0.759 16.116 1.00 95.25 164 THR A C 1
ATOM 1250 O O . THR A 1 164 ? -7.122 -1.707 16.773 1.00 95.25 164 THR A O 1
ATOM 1253 N N . VAL A 1 165 ? -7.199 -0.557 14.848 1.00 97.06 165 VAL A N 1
ATOM 1254 C CA . VAL A 1 165 ? -6.132 -1.289 14.155 1.00 97.06 165 VAL A CA 1
ATOM 1255 C C . VAL A 1 165 ? -4.884 -0.411 14.119 1.00 97.06 165 VAL A C 1
ATOM 1257 O O . VAL A 1 165 ? -4.955 0.779 13.810 1.00 97.06 165 VAL A O 1
ATOM 1260 N N . GLY A 1 166 ? -3.736 -0.987 14.456 1.00 96.25 166 GLY A N 1
ATOM 1261 C CA . GLY A 1 166 ? -2.449 -0.315 14.351 1.00 96.25 166 GLY A CA 1
ATOM 1262 C C . GLY A 1 166 ? -1.862 -0.464 12.950 1.00 96.25 166 GLY A C 1
ATOM 1263 O O . GLY A 1 166 ? -1.926 -1.541 12.363 1.00 96.25 166 GLY A O 1
ATOM 1264 N N . VAL A 1 167 ? -1.262 0.597 12.420 1.00 95.12 167 VAL A N 1
ATOM 1265 C CA . VAL A 1 167 ? -0.527 0.579 11.155 1.00 95.12 167 VAL A CA 1
ATOM 1266 C C . VAL A 1 167 ? 0.919 0.964 11.415 1.00 95.12 167 VAL A C 1
ATOM 1268 O O . VAL A 1 167 ? 1.201 2.059 11.900 1.00 95.12 167 VAL A O 1
ATOM 1271 N N . VAL A 1 168 ? 1.831 0.063 11.065 1.00 91.06 168 VAL A N 1
ATOM 1272 C CA . VAL A 1 168 ? 3.274 0.303 11.118 1.00 91.06 168 VAL A CA 1
ATOM 1273 C C . VAL A 1 168 ? 3.740 0.732 9.733 1.00 91.06 168 VAL A C 1
ATOM 1275 O O . VAL A 1 168 ? 3.582 -0.014 8.766 1.00 91.06 168 VAL A O 1
ATOM 1278 N N . ALA A 1 169 ? 4.323 1.925 9.641 1.00 85.88 169 ALA A N 1
ATOM 1279 C CA . ALA A 1 169 ? 4.925 2.450 8.419 1.00 85.88 169 ALA A CA 1
ATOM 1280 C C . ALA A 1 169 ? 6.367 2.909 8.682 1.00 85.88 169 ALA A C 1
ATOM 1282 O O . ALA A 1 169 ? 6.741 3.195 9.815 1.00 85.88 169 ALA A O 1
ATOM 1283 N N . PHE A 1 170 ? 7.194 2.978 7.640 1.00 76.12 170 PHE A N 1
ATOM 1284 C CA . PHE A 1 170 ? 8.590 3.433 7.769 1.00 76.12 170 PHE A CA 1
ATOM 1285 C C . PHE A 1 170 ? 8.899 4.634 6.880 1.00 76.12 170 PHE A C 1
ATOM 1287 O O . PHE A 1 170 ? 9.814 5.392 7.179 1.00 76.12 170 PHE A O 1
ATOM 1294 N N . ASP A 1 171 ? 8.128 4.828 5.808 1.00 76.19 171 ASP A N 1
ATOM 1295 C CA . ASP A 1 171 ? 8.190 6.034 4.994 1.00 76.19 171 ASP A CA 1
ATOM 1296 C C . ASP A 1 171 ? 6.810 6.333 4.396 1.00 76.19 171 ASP A C 1
ATOM 1298 O O . ASP A 1 171 ? 6.492 5.995 3.252 1.00 76.19 171 ASP A O 1
ATOM 1302 N N . ALA A 1 172 ? 5.973 6.987 5.201 1.00 73.56 172 ALA A N 1
ATOM 1303 C CA . ALA A 1 172 ? 4.621 7.373 4.808 1.00 73.56 172 ALA A CA 1
ATOM 1304 C C . ALA A 1 172 ? 4.585 8.428 3.683 1.00 73.56 172 ALA A C 1
ATOM 1306 O O . ALA A 1 172 ? 3.501 8.764 3.209 1.00 73.56 172 ALA A O 1
ATOM 1307 N N . THR A 1 173 ? 5.737 8.957 3.247 1.00 79.81 173 THR A N 1
ATOM 1308 C CA . THR A 1 173 ? 5.806 9.947 2.161 1.00 79.81 173 THR A CA 1
ATOM 1309 C C . THR A 1 173 ? 5.867 9.298 0.781 1.00 79.81 173 THR A C 1
ATOM 1311 O O . THR A 1 173 ? 5.460 9.904 -0.214 1.00 79.81 173 THR A O 1
ATOM 1314 N N . LEU A 1 174 ? 6.315 8.042 0.704 1.00 85.50 174 LEU A N 1
ATOM 1315 C CA . LEU A 1 174 ? 6.346 7.297 -0.546 1.00 85.50 174 LEU A CA 1
ATOM 1316 C C . LEU A 1 174 ? 4.928 6.948 -0.996 1.00 85.50 174 LEU A C 1
ATOM 1318 O O . LEU A 1 174 ? 4.139 6.369 -0.246 1.00 85.50 174 LEU A O 1
ATOM 1322 N N . TYR A 1 175 ? 4.628 7.247 -2.263 1.00 88.19 175 TYR A N 1
ATOM 1323 C CA . TYR A 1 175 ? 3.276 7.140 -2.819 1.00 88.19 175 TYR A CA 1
ATOM 1324 C C . TYR A 1 175 ? 2.637 5.763 -2.589 1.00 88.19 175 TYR A C 1
ATOM 1326 O O . TYR A 1 175 ? 1.483 5.678 -2.172 1.00 88.19 175 TYR A O 1
ATOM 1334 N N . GLY A 1 176 ? 3.397 4.684 -2.814 1.00 87.31 176 GLY A N 1
ATOM 1335 C CA . GLY A 1 176 ? 2.913 3.318 -2.607 1.00 87.31 176 GLY A CA 1
ATOM 1336 C C . GLY A 1 176 ? 2.513 3.039 -1.155 1.00 87.31 176 GLY A C 1
ATOM 1337 O O . GLY A 1 176 ? 1.458 2.458 -0.919 1.00 87.31 176 GLY A O 1
ATOM 1338 N N . GLN A 1 177 ? 3.300 3.505 -0.179 1.00 87.06 177 GLN A N 1
ATOM 1339 C CA . GLN A 1 177 ? 2.977 3.323 1.240 1.00 87.06 177 GLN A CA 1
ATOM 1340 C C . GLN A 1 177 ? 1.761 4.163 1.639 1.00 87.06 177 GLN A C 1
ATOM 1342 O O . GLN A 1 177 ? 0.824 3.634 2.231 1.00 87.06 177 GLN A O 1
ATOM 1347 N N . ALA A 1 178 ? 1.725 5.440 1.249 1.00 90.50 178 ALA A N 1
ATOM 1348 C CA . ALA A 1 178 ? 0.598 6.329 1.529 1.00 90.50 178 ALA A CA 1
ATOM 1349 C C . ALA A 1 178 ? -0.724 5.799 0.942 1.00 90.50 178 ALA A C 1
ATOM 1351 O O . ALA A 1 178 ? -1.771 5.850 1.590 1.00 90.50 178 ALA A O 1
ATOM 1352 N N . ALA A 1 179 ? -0.685 5.255 -0.279 1.00 91.56 179 ALA A N 1
ATOM 1353 C CA . ALA A 1 179 ? -1.850 4.652 -0.916 1.00 91.56 179 ALA A CA 1
ATOM 1354 C C . ALA A 1 179 ? -2.345 3.403 -0.175 1.00 91.56 179 ALA A C 1
ATOM 1356 O O . ALA A 1 179 ? -3.554 3.253 0.007 1.00 91.56 179 ALA A O 1
ATOM 1357 N N . THR A 1 180 ? -1.428 2.556 0.294 1.00 92.00 180 THR A N 1
ATOM 1358 C CA . THR A 1 180 ? -1.755 1.385 1.116 1.00 92.00 180 THR A CA 1
ATOM 1359 C C . THR A 1 180 ? -2.374 1.792 2.450 1.00 92.00 180 THR A C 1
ATOM 1361 O O . THR A 1 180 ? -3.430 1.276 2.802 1.00 92.00 180 THR A O 1
ATOM 1364 N N . ILE A 1 181 ? -1.784 2.762 3.158 1.00 92.88 181 ILE A N 1
ATOM 1365 C CA . ILE A 1 181 ? -2.307 3.275 4.437 1.00 92.88 181 ILE A CA 1
ATOM 1366 C C . ILE A 1 181 ? -3.736 3.799 4.266 1.00 92.88 181 ILE A C 1
ATOM 1368 O O . ILE A 1 181 ? -4.616 3.447 5.046 1.00 92.88 181 ILE A O 1
ATOM 1372 N N . ARG A 1 182 ? -3.996 4.576 3.208 1.00 93.38 182 ARG A N 1
ATOM 1373 C CA . ARG A 1 182 ? -5.348 5.053 2.879 1.00 93.38 182 ARG A CA 1
ATOM 1374 C C . ARG A 1 182 ? -6.321 3.899 2.610 1.00 93.38 182 ARG A C 1
ATOM 1376 O O . ARG A 1 182 ? -7.479 3.968 3.007 1.00 93.38 182 ARG A O 1
ATOM 1383 N N . GLY A 1 183 ? -5.872 2.842 1.932 1.00 94.81 183 GLY A N 1
ATOM 1384 C CA . GLY A 1 183 ? -6.681 1.640 1.708 1.00 94.81 183 GLY A CA 1
ATOM 1385 C C . GLY A 1 183 ? -7.057 0.941 3.017 1.00 94.81 183 GLY A C 1
ATOM 1386 O O . GLY A 1 183 ? -8.216 0.582 3.210 1.00 94.81 183 GLY A O 1
ATOM 1387 N N . VAL A 1 184 ? -6.098 0.820 3.939 1.00 95.19 184 VAL A N 1
ATOM 1388 C CA . VAL A 1 184 ? -6.329 0.273 5.285 1.00 95.19 184 VAL A CA 1
ATOM 1389 C C . VAL A 1 184 ? -7.308 1.142 6.068 1.00 95.19 184 VAL A C 1
ATOM 1391 O O . VAL A 1 184 ? -8.239 0.614 6.663 1.00 95.19 184 VAL A O 1
ATOM 1394 N N . GLU A 1 185 ? -7.142 2.464 6.040 1.00 95.81 185 GLU A N 1
ATOM 1395 C CA . GLU A 1 185 ? -8.046 3.416 6.692 1.00 95.81 185 GLU A CA 1
ATOM 1396 C C . GLU A 1 185 ? -9.489 3.279 6.193 1.00 95.81 185 GLU A C 1
ATOM 1398 O O . GLU A 1 185 ? -10.418 3.245 6.999 1.00 95.81 185 GLU A O 1
ATOM 1403 N N . HIS A 1 186 ? -9.684 3.165 4.877 1.00 96.50 186 HIS A N 1
ATOM 1404 C CA . HIS A 1 186 ? -11.009 2.990 4.288 1.00 96.50 186 HIS A CA 1
ATOM 1405 C C . HIS A 1 186 ? -11.654 1.673 4.737 1.00 96.50 186 HIS A C 1
ATOM 1407 O O . HIS A 1 186 ? -12.758 1.685 5.275 1.00 96.50 186 HIS A O 1
ATOM 1413 N N . ALA A 1 187 ? -10.926 0.558 4.617 1.00 96.62 187 ALA A N 1
ATOM 1414 C CA . ALA A 1 187 ? -11.417 -0.754 5.031 1.00 96.62 187 ALA A CA 1
ATOM 1415 C C . ALA A 1 187 ? -11.700 -0.829 6.543 1.00 96.62 187 ALA A C 1
ATOM 1417 O O . ALA A 1 187 ? -12.692 -1.423 6.963 1.00 96.62 187 ALA A O 1
ATOM 1418 N N . ALA A 1 188 ? -10.854 -0.206 7.369 1.00 96.06 188 ALA A N 1
ATOM 1419 C CA . ALA A 1 188 ? -11.063 -0.120 8.809 1.00 96.06 188 ALA A CA 1
ATOM 1420 C C . ALA A 1 188 ? -12.326 0.685 9.134 1.00 96.06 188 ALA A C 1
ATOM 1422 O O . ALA A 1 188 ? -13.155 0.220 9.915 1.00 96.06 188 ALA A O 1
ATOM 1423 N N . ARG A 1 189 ? -12.519 1.846 8.493 1.00 94.56 189 ARG A N 1
ATOM 1424 C CA . ARG A 1 189 ? -13.712 2.683 8.678 1.00 94.56 189 ARG A CA 1
ATOM 1425 C C . ARG A 1 189 ? -14.993 1.925 8.337 1.00 94.56 189 ARG A C 1
ATOM 1427 O O . ARG A 1 189 ? -15.929 1.966 9.133 1.00 94.56 189 ARG A O 1
ATOM 1434 N N . ASP A 1 190 ? -15.020 1.221 7.209 1.00 96.25 190 ASP A N 1
ATOM 1435 C CA . ASP A 1 190 ? -16.182 0.428 6.785 1.00 96.25 190 ASP A CA 1
ATOM 1436 C C . ASP A 1 190 ? -16.504 -0.695 7.783 1.00 96.25 190 ASP A C 1
ATOM 1438 O O . ASP A 1 190 ? -17.667 -1.032 8.003 1.00 96.25 190 ASP A O 1
ATOM 1442 N N . ALA A 1 191 ? -15.479 -1.230 8.452 1.00 95.25 191 ALA A N 1
ATOM 1443 C CA . ALA A 1 191 ? -15.613 -2.219 9.516 1.00 95.25 191 ALA A CA 1
ATOM 1444 C C . ALA A 1 191 ? -15.892 -1.616 10.913 1.00 95.25 191 ALA A C 1
ATOM 1446 O O . ALA A 1 191 ? -16.006 -2.360 11.888 1.00 95.25 191 ALA A O 1
ATOM 1447 N N . GLY A 1 192 ? -15.994 -0.287 11.045 1.00 92.62 192 GLY A N 1
ATOM 1448 C CA . GLY A 1 192 ? -16.208 0.397 12.326 1.00 92.62 192 GLY A CA 1
ATOM 1449 C C . GLY A 1 192 ? -14.964 0.495 13.220 1.00 92.62 192 GLY A C 1
ATOM 1450 O O . GLY A 1 192 ? -15.098 0.696 14.429 1.00 92.62 192 GLY A O 1
ATOM 1451 N N . TYR A 1 193 ? -13.773 0.350 12.637 1.00 95.06 193 TYR A N 1
ATOM 1452 C CA . TYR A 1 193 ? -12.478 0.480 13.299 1.00 95.06 193 TYR A CA 1
ATOM 1453 C C . TYR A 1 193 ? -11.838 1.854 13.050 1.00 95.06 193 TYR A C 1
ATOM 1455 O O . TYR A 1 193 ? -11.916 2.427 11.962 1.00 95.06 193 TYR A O 1
ATOM 1463 N N . PHE A 1 194 ? -11.138 2.359 14.061 1.00 94.06 194 PHE A N 1
ATOM 1464 C CA . PHE A 1 194 ? -10.183 3.454 13.948 1.00 94.06 194 PHE A CA 1
ATOM 1465 C C . PHE A 1 194 ? -8.806 2.926 13.538 1.00 94.06 194 PHE A C 1
ATOM 1467 O O . PHE A 1 194 ? -8.479 1.758 13.757 1.00 94.06 194 PHE A O 1
ATOM 1474 N N . VAL A 1 195 ? -7.975 3.805 12.983 1.00 95.56 195 VAL A N 1
ATOM 1475 C CA . VAL A 1 195 ? -6.584 3.495 12.641 1.00 95.56 195 VAL A CA 1
ATOM 1476 C C . VAL A 1 195 ? -5.643 4.342 13.490 1.00 95.56 195 VAL A C 1
ATOM 1478 O O . VAL A 1 195 ? -5.774 5.564 13.521 1.00 95.56 195 VAL A O 1
ATOM 1481 N N . SER A 1 196 ? -4.686 3.692 14.154 1.00 95.00 196 SER A N 1
ATOM 1482 C CA . SER A 1 196 ? -3.548 4.347 14.809 1.00 95.00 196 SER A CA 1
ATOM 1483 C C . SER A 1 196 ? -2.288 4.066 13.999 1.00 95.00 196 SER A C 1
ATOM 1485 O O . SER A 1 196 ? -1.947 2.907 13.781 1.00 95.00 196 SER A O 1
ATOM 1487 N N . ILE A 1 197 ? -1.609 5.106 13.518 1.00 92.81 197 ILE A N 1
ATOM 1488 C CA . ILE A 1 197 ? -0.403 4.965 12.693 1.00 92.81 197 ILE A CA 1
ATOM 1489 C C . ILE A 1 197 ? 0.813 5.281 13.554 1.00 92.81 197 ILE A C 1
ATOM 1491 O O . ILE A 1 197 ? 0.872 6.341 14.176 1.00 92.81 197 ILE A O 1
ATOM 1495 N N . ALA A 1 198 ? 1.807 4.400 13.533 1.00 90.12 198 ALA A N 1
ATOM 1496 C CA . ALA A 1 198 ? 3.102 4.651 14.141 1.00 90.12 198 ALA A CA 1
ATOM 1497 C C . ALA A 1 198 ? 4.214 4.449 13.104 1.00 90.12 198 ALA A C 1
ATOM 1499 O O . ALA A 1 198 ? 4.201 3.489 12.329 1.00 90.12 198 ALA A O 1
ATOM 1500 N N . SER A 1 199 ? 5.160 5.392 13.079 1.00 83.50 199 SER A N 1
ATOM 1501 C CA . SER A 1 199 ? 6.288 5.375 12.150 1.00 83.50 199 SER A CA 1
ATOM 1502 C C . SER A 1 199 ? 7.601 5.171 12.886 1.00 83.50 199 SER A C 1
ATOM 1504 O O . SER A 1 199 ? 7.876 5.864 13.867 1.00 83.50 199 SER A O 1
ATOM 1506 N N . GLY A 1 200 ? 8.428 4.254 12.385 1.00 73.62 200 GLY A N 1
ATOM 1507 C CA . GLY A 1 200 ? 9.803 4.093 12.858 1.00 73.62 200 GLY A CA 1
ATOM 1508 C C . GLY A 1 200 ? 10.672 5.291 12.492 1.00 73.62 200 GLY A C 1
ATOM 1509 O O . GLY A 1 200 ? 10.461 5.922 11.456 1.00 73.62 200 GLY A O 1
ATOM 1510 N N . LYS A 1 201 ? 11.656 5.601 13.343 1.00 70.62 201 LYS A N 1
ATOM 1511 C CA . LYS A 1 201 ? 12.696 6.605 13.046 1.00 70.62 201 LYS A CA 1
ATOM 1512 C C . LYS A 1 201 ? 13.791 6.029 12.146 1.00 70.62 201 LYS A C 1
ATOM 1514 O O . LYS A 1 201 ? 14.487 6.771 11.460 1.00 70.62 201 LYS A O 1
ATOM 1519 N N . SER A 1 202 ? 13.939 4.710 12.175 1.00 73.50 202 SER A N 1
ATOM 1520 C CA . SER A 1 202 ? 14.940 3.935 11.454 1.00 73.50 202 SER A CA 1
ATOM 1521 C C . SER A 1 202 ? 14.400 2.532 11.179 1.00 73.50 202 SER A C 1
ATOM 1523 O O . SER A 1 202 ? 13.330 2.143 11.648 1.00 73.50 202 SER A O 1
ATOM 1525 N N . ILE A 1 203 ? 15.126 1.779 10.357 1.00 72.50 203 ILE A N 1
ATOM 1526 C CA . ILE A 1 203 ? 14.743 0.432 9.923 1.00 72.50 203 ILE A CA 1
ATOM 1527 C C . ILE A 1 203 ? 15.746 -0.546 10.530 1.00 72.50 203 ILE A C 1
ATOM 1529 O O . ILE A 1 203 ? 16.551 -1.170 9.843 1.00 72.50 203 ILE A O 1
ATOM 1533 N N . ASP A 1 204 ? 15.724 -0.606 11.856 1.00 80.69 204 ASP A N 1
ATOM 1534 C CA . ASP A 1 204 ? 16.490 -1.542 12.671 1.00 80.69 204 ASP A CA 1
ATOM 1535 C C . ASP A 1 204 ? 15.565 -2.270 13.654 1.00 80.69 204 ASP A C 1
ATOM 1537 O O . ASP A 1 204 ? 14.458 -1.811 13.951 1.00 80.69 204 ASP A O 1
ATOM 1541 N N . ALA A 1 205 ? 16.037 -3.412 14.155 1.00 78.69 205 ALA A N 1
ATOM 1542 C CA . ALA A 1 205 ? 15.300 -4.302 15.048 1.00 78.69 205 ALA A CA 1
ATOM 1543 C C . ALA A 1 205 ? 14.684 -3.582 16.256 1.00 78.69 205 ALA A C 1
ATOM 1545 O O . ALA A 1 205 ? 13.546 -3.864 16.636 1.00 78.69 205 ALA A O 1
ATOM 1546 N N . ARG A 1 206 ? 15.417 -2.627 16.849 1.00 83.62 206 ARG A N 1
ATOM 1547 C CA . ARG A 1 206 ? 14.948 -1.859 18.006 1.00 83.62 206 ARG A CA 1
ATOM 1548 C C . ARG A 1 206 ? 13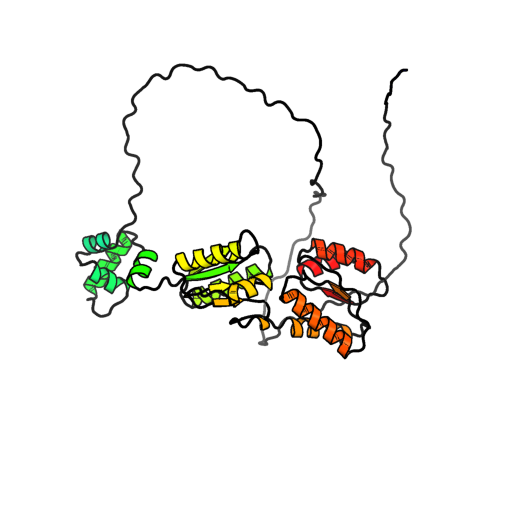.838 -0.902 17.589 1.00 83.62 206 ARG A C 1
ATOM 1550 O O . ARG A 1 206 ? 12.791 -0.911 18.227 1.00 83.62 206 ARG A O 1
ATOM 1557 N N . SER A 1 207 ? 14.016 -0.120 16.523 1.00 85.06 207 SER A N 1
ATOM 1558 C CA . SER A 1 207 ? 12.961 0.812 16.100 1.00 85.06 207 SER A CA 1
ATOM 1559 C C . SER A 1 207 ? 11.681 0.079 15.686 1.00 85.06 207 SER A C 1
ATOM 1561 O O . SER A 1 207 ? 10.592 0.582 15.950 1.00 85.06 207 SER A O 1
ATOM 1563 N N . ILE A 1 208 ? 11.784 -1.101 15.068 1.00 84.88 208 ILE A N 1
ATOM 1564 C CA . ILE A 1 208 ? 10.621 -1.931 14.715 1.00 84.88 208 ILE A CA 1
ATOM 1565 C C . ILE A 1 208 ? 9.909 -2.421 15.983 1.00 84.88 208 ILE A C 1
ATOM 1567 O O . ILE A 1 208 ? 8.681 -2.343 16.064 1.00 84.88 208 ILE A O 1
ATOM 1571 N N . ALA A 1 209 ? 10.672 -2.889 16.977 1.00 84.69 209 ALA A N 1
ATOM 1572 C CA . ALA A 1 209 ? 10.155 -3.314 18.276 1.00 84.69 209 ALA A CA 1
ATOM 1573 C C . ALA A 1 209 ? 9.368 -2.196 18.955 1.00 84.69 209 ALA A C 1
ATOM 1575 O O . ALA A 1 209 ? 8.188 -2.365 19.238 1.00 84.69 209 ALA A O 1
ATOM 1576 N N . GLU A 1 210 ? 10.006 -1.038 19.134 1.00 87.75 210 GLU A N 1
ATOM 1577 C CA . GLU A 1 210 ? 9.441 0.113 19.835 1.00 87.75 210 GLU A CA 1
ATOM 1578 C C . GLU A 1 210 ? 8.122 0.561 19.205 1.00 87.75 210 GLU A C 1
ATOM 1580 O O . GLU A 1 210 ? 7.131 0.773 19.902 1.00 87.75 210 GLU A O 1
ATOM 1585 N N . VAL A 1 211 ? 8.081 0.660 17.874 1.00 89.56 211 VAL A N 1
ATOM 1586 C CA . VAL A 1 211 ? 6.876 1.074 17.147 1.00 89.56 211 VAL A CA 1
ATOM 1587 C C . VAL A 1 211 ? 5.756 0.060 17.337 1.00 89.56 211 VAL A C 1
ATOM 1589 O O . VAL A 1 211 ? 4.623 0.432 17.645 1.00 89.56 211 VAL A O 1
ATOM 1592 N N . THR A 1 212 ? 6.070 -1.223 17.202 1.00 89.94 212 THR A N 1
ATOM 1593 C CA . THR A 1 212 ? 5.068 -2.283 17.291 1.00 89.94 212 THR A CA 1
ATOM 1594 C C . THR A 1 212 ? 4.542 -2.441 18.720 1.00 89.94 212 THR A C 1
ATOM 1596 O O . THR A 1 212 ? 3.332 -2.482 18.934 1.00 89.94 212 THR A O 1
ATOM 1599 N N . GLU A 1 213 ? 5.432 -2.438 19.713 1.00 90.25 213 GLU A N 1
ATOM 1600 C CA . GLU A 1 213 ? 5.099 -2.485 21.140 1.00 90.25 213 GLU A CA 1
ATOM 1601 C C . GLU A 1 213 ? 4.301 -1.250 21.572 1.00 90.25 213 GLU A C 1
ATOM 1603 O O . GLU A 1 213 ? 3.363 -1.380 22.355 1.00 90.25 213 GLU A O 1
ATOM 1608 N N . SER A 1 214 ? 4.589 -0.067 21.015 1.00 92.12 214 SER A N 1
ATOM 1609 C CA . SER A 1 214 ? 3.812 1.146 21.304 1.00 92.12 214 SER A CA 1
ATOM 1610 C C . SER A 1 214 ? 2.357 1.042 20.837 1.00 92.12 214 SER A C 1
ATOM 1612 O O . SER A 1 214 ? 1.453 1.475 21.551 1.00 92.12 214 SER A O 1
ATOM 1614 N N . LEU A 1 215 ? 2.106 0.423 19.678 1.00 93.75 215 LEU A N 1
ATOM 1615 C CA . LEU A 1 215 ? 0.749 0.182 19.185 1.00 93.75 215 LEU A CA 1
ATOM 1616 C C . LEU A 1 215 ? 0.039 -0.872 20.040 1.00 93.75 215 LEU A C 1
ATOM 1618 O O . LEU A 1 215 ? -1.115 -0.679 20.419 1.00 93.75 215 LEU A O 1
ATOM 1622 N N . VAL A 1 216 ? 0.734 -1.948 20.417 1.00 92.56 216 VAL A N 1
ATOM 1623 C CA . VAL A 1 216 ? 0.188 -2.957 21.339 1.00 92.56 216 VAL A CA 1
ATOM 1624 C C . VAL A 1 216 ? -0.157 -2.330 22.696 1.00 92.56 216 VAL A C 1
ATOM 1626 O O . VAL A 1 216 ? -1.239 -2.578 23.227 1.00 92.56 216 VAL A O 1
ATOM 1629 N N . ALA A 1 217 ? 0.689 -1.441 23.225 1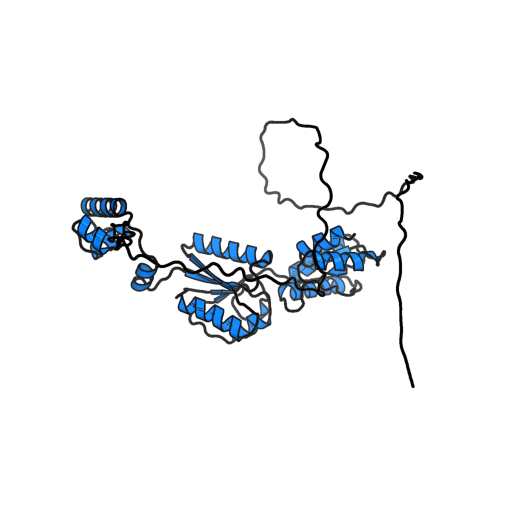.00 91.06 217 ALA A N 1
ATOM 1630 C CA . ALA A 1 217 ? 0.426 -0.701 24.461 1.00 91.06 217 ALA A CA 1
ATOM 1631 C C . ALA A 1 217 ? -0.796 0.233 24.354 1.00 91.06 217 ALA A C 1
ATOM 1633 O O . ALA A 1 217 ? -1.482 0.471 25.347 1.00 91.06 217 ALA A O 1
ATOM 1634 N N . GLN A 1 218 ? -1.133 0.705 23.148 1.00 89.88 218 GLN A N 1
ATOM 1635 C CA . GLN A 1 218 ? -2.376 1.436 22.861 1.00 89.88 218 GLN A CA 1
ATOM 1636 C C . GLN A 1 218 ? -3.607 0.521 22.729 1.00 89.88 218 GLN A C 1
ATOM 1638 O O . GLN A 1 218 ? -4.690 0.989 22.379 1.00 89.88 218 GLN A O 1
ATOM 1643 N N . SER A 1 219 ? -3.472 -0.774 23.039 1.00 90.88 219 SER A N 1
ATOM 1644 C CA . SER A 1 219 ? -4.544 -1.772 22.966 1.00 90.88 219 SER A CA 1
ATOM 1645 C C . SER A 1 219 ? -5.149 -1.914 21.567 1.00 90.88 219 SER A C 1
ATOM 1647 O O . SER A 1 219 ? -6.355 -2.137 21.442 1.00 90.88 219 SER A O 1
ATOM 1649 N N . VAL A 1 220 ? -4.350 -1.772 20.502 1.00 94.81 220 VAL A N 1
ATOM 1650 C CA . VAL A 1 220 ? -4.825 -2.101 19.147 1.00 94.81 220 VAL A CA 1
ATOM 1651 C C . VAL A 1 220 ? -5.232 -3.574 19.077 1.00 94.81 220 VAL A C 1
ATOM 1653 O O . VAL A 1 220 ? -4.608 -4.432 19.693 1.00 94.81 220 VAL A O 1
ATOM 1656 N N . GLU A 1 221 ? -6.287 -3.879 18.331 1.00 95.00 221 GLU A N 1
ATOM 1657 C CA . GLU A 1 221 ? -6.821 -5.242 18.193 1.00 95.00 221 GLU A CA 1
ATOM 1658 C C . GLU A 1 221 ? -6.137 -6.044 17.077 1.00 95.00 221 GLU A C 1
ATOM 1660 O O . GLU A 1 221 ? -6.370 -7.242 16.942 1.00 95.00 221 GLU A O 1
ATOM 1665 N N . GLY A 1 222 ? -5.292 -5.395 16.279 1.00 95.06 222 GLY A N 1
ATOM 1666 C CA . GLY A 1 222 ? -4.521 -6.013 15.210 1.00 95.06 222 GLY A CA 1
ATOM 1667 C C . GLY A 1 222 ? -3.544 -5.026 14.587 1.00 95.06 222 GLY A C 1
ATOM 1668 O O . GLY A 1 222 ? -3.649 -3.815 14.798 1.00 95.06 222 GLY A O 1
ATOM 1669 N N . LEU A 1 223 ? -2.593 -5.553 13.825 1.00 95.00 223 LEU A N 1
ATOM 1670 C CA . LEU A 1 223 ? -1.528 -4.787 13.191 1.00 95.00 223 LEU A CA 1
ATOM 1671 C C . LEU A 1 223 ? -1.507 -5.012 11.683 1.00 95.00 223 LEU A C 1
ATOM 1673 O O . LEU A 1 223 ? -1.499 -6.148 11.210 1.00 95.00 223 LEU A O 1
ATOM 1677 N N . VAL A 1 224 ? -1.426 -3.918 10.933 1.00 94.44 224 VAL A N 1
ATOM 1678 C CA . VAL A 1 224 ? -1.072 -3.927 9.516 1.00 94.44 224 VAL A CA 1
ATOM 1679 C C . VAL A 1 224 ? 0.316 -3.328 9.374 1.00 94.44 224 VAL A C 1
ATOM 1681 O O . VAL A 1 224 ? 0.546 -2.172 9.724 1.00 94.44 224 VAL A O 1
ATOM 1684 N N . VAL A 1 225 ? 1.254 -4.102 8.847 1.00 91.06 225 VAL A N 1
ATOM 1685 C CA . VAL A 1 225 ? 2.628 -3.642 8.660 1.00 91.06 225 VAL A CA 1
ATOM 1686 C C . VAL A 1 225 ? 2.867 -3.369 7.186 1.00 91.06 225 VAL A C 1
ATOM 1688 O O . VAL A 1 225 ? 2.889 -4.284 6.363 1.00 91.06 225 VAL A O 1
ATOM 1691 N N . VAL A 1 226 ? 3.090 -2.102 6.851 1.00 89.06 226 VAL A N 1
ATOM 1692 C CA . VAL A 1 226 ? 3.519 -1.675 5.519 1.00 89.06 226 VAL A CA 1
ATOM 1693 C C . VAL A 1 226 ? 5.045 -1.790 5.470 1.00 89.06 226 VAL A C 1
ATOM 1695 O O . VAL A 1 226 ? 5.774 -0.809 5.623 1.00 89.06 226 VAL A O 1
ATOM 1698 N N . ALA A 1 227 ? 5.533 -3.026 5.342 1.00 72.94 227 ALA A N 1
ATOM 1699 C CA . ALA A 1 227 ? 6.951 -3.375 5.406 1.00 72.94 227 ALA A CA 1
ATOM 1700 C C . ALA A 1 227 ? 7.486 -3.752 4.019 1.00 72.94 227 ALA A C 1
ATOM 1702 O O . ALA A 1 227 ? 7.448 -4.920 3.637 1.00 72.94 227 ALA A O 1
ATOM 1703 N N . PRO A 1 228 ? 8.035 -2.794 3.254 1.00 67.19 228 PRO A N 1
ATOM 1704 C CA . PRO A 1 228 ? 8.566 -3.113 1.938 1.00 67.19 228 PRO A CA 1
ATOM 1705 C C . PRO A 1 228 ? 9.929 -3.818 1.985 1.00 67.19 228 PRO A C 1
ATOM 1707 O O . PRO A 1 228 ? 10.401 -4.274 0.944 1.00 67.19 228 PRO A O 1
ATOM 1710 N N . ARG A 1 229 ? 10.592 -3.873 3.151 1.00 78.25 229 ARG A N 1
ATOM 1711 C CA . ARG A 1 229 ? 11.972 -4.356 3.291 1.00 78.25 229 ARG A CA 1
ATOM 1712 C C . ARG A 1 229 ? 12.055 -5.698 4.000 1.00 78.25 229 ARG A C 1
ATOM 1714 O O . ARG A 1 229 ? 11.434 -5.903 5.039 1.00 78.25 229 ARG A O 1
ATOM 1721 N N . ALA A 1 230 ? 12.916 -6.568 3.482 1.00 76.12 230 ALA A N 1
ATOM 1722 C CA . ALA A 1 230 ? 13.067 -7.937 3.970 1.00 76.12 230 ALA A CA 1
ATOM 1723 C C . ALA A 1 230 ? 13.551 -8.027 5.425 1.00 76.12 230 ALA A C 1
ATOM 1725 O O . ALA A 1 230 ? 13.105 -8.904 6.160 1.00 76.12 230 ALA A O 1
ATOM 1726 N N . SER A 1 231 ? 14.420 -7.104 5.853 1.00 77.44 231 SER A N 1
ATOM 1727 C CA . SER A 1 231 ? 14.910 -7.046 7.236 1.00 77.44 231 SER A CA 1
ATOM 1728 C C . SER A 1 231 ? 13.776 -6.828 8.237 1.00 77.44 231 SER A C 1
ATOM 1730 O O . SER A 1 231 ? 13.751 -7.464 9.283 1.00 77.44 231 SER A O 1
ATOM 1732 N N . VAL A 1 232 ? 12.789 -5.997 7.886 1.00 79.25 232 VAL A N 1
ATOM 1733 C CA . VAL A 1 232 ? 11.614 -5.756 8.733 1.00 79.25 232 VAL A CA 1
ATOM 1734 C C . VAL A 1 232 ? 10.778 -7.024 8.877 1.00 79.25 232 VAL A C 1
ATOM 1736 O O . VAL A 1 232 ? 10.346 -7.362 9.974 1.00 79.25 232 VAL A O 1
ATOM 1739 N N . LEU A 1 233 ? 10.565 -7.748 7.776 1.00 78.62 233 LEU A N 1
ATOM 1740 C CA . LEU A 1 233 ? 9.778 -8.982 7.784 1.00 78.62 233 LEU A CA 1
ATOM 1741 C C . LEU A 1 233 ? 10.447 -10.088 8.603 1.00 78.62 233 LEU A C 1
ATOM 1743 O O . LEU A 1 233 ? 9.754 -10.851 9.270 1.00 78.62 233 LEU A O 1
ATOM 1747 N N . GLN A 1 234 ? 11.778 -10.167 8.558 1.00 79.69 234 GLN A N 1
ATOM 1748 C CA . GLN A 1 234 ? 12.543 -11.118 9.357 1.00 79.69 234 GLN A CA 1
ATOM 1749 C C . GLN A 1 234 ? 12.392 -10.827 10.854 1.00 79.69 234 GLN A C 1
ATOM 1751 O O . GLN A 1 234 ? 12.010 -11.715 11.606 1.00 79.69 234 GLN A O 1
ATOM 1756 N N . GLU A 1 235 ? 12.583 -9.572 11.263 1.00 81.69 235 GLU A N 1
ATOM 1757 C CA . GLU A 1 235 ? 12.422 -9.148 12.660 1.00 81.69 235 GLU A CA 1
ATOM 1758 C C . GLU A 1 235 ? 11.007 -9.387 13.202 1.00 81.69 235 GLU A C 1
ATOM 1760 O O . GLU A 1 235 ? 10.827 -9.727 14.369 1.00 81.69 235 GLU A O 1
ATOM 1765 N N . LEU A 1 236 ? 9.983 -9.211 12.365 1.00 82.56 236 LEU A N 1
ATOM 1766 C CA . LEU A 1 236 ? 8.592 -9.424 12.761 1.00 82.56 236 LEU A CA 1
ATOM 1767 C C . LEU A 1 236 ? 8.199 -10.899 12.833 1.00 82.56 236 LEU A C 1
ATOM 1769 O O . LEU A 1 236 ? 7.310 -11.244 13.609 1.00 82.56 236 LEU A O 1
ATOM 1773 N N . ARG A 1 237 ? 8.839 -11.770 12.045 1.00 81.06 237 ARG A N 1
ATOM 1774 C CA . ARG A 1 237 ? 8.558 -13.213 12.050 1.00 81.06 237 ARG A CA 1
ATOM 1775 C C . ARG A 1 237 ? 8.868 -13.845 13.401 1.00 81.06 237 ARG A C 1
ATOM 1777 O O . ARG A 1 237 ? 8.111 -14.691 13.866 1.00 81.06 237 ARG A O 1
ATOM 1784 N N . ASP A 1 238 ? 9.951 -13.406 14.025 1.00 79.12 238 ASP A N 1
ATOM 1785 C CA . ASP A 1 238 ? 10.440 -13.994 15.270 1.00 79.12 238 ASP A CA 1
ATOM 1786 C C . ASP A 1 238 ? 9.742 -13.398 16.511 1.00 79.12 238 ASP A C 1
ATOM 1788 O O . ASP A 1 238 ? 10.052 -13.758 17.648 1.00 79.12 238 ASP A O 1
ATOM 1792 N N . ARG A 1 239 ? 8.765 -12.498 16.317 1.00 79.88 239 ARG A N 1
ATOM 1793 C CA . ARG A 1 239 ? 8.067 -11.783 17.393 1.00 79.88 239 ARG A CA 1
ATOM 1794 C C . ARG A 1 239 ? 6.662 -12.309 17.640 1.00 79.88 239 ARG A C 1
ATOM 1796 O O . ARG A 1 239 ? 5.851 -12.467 16.733 1.00 79.88 239 ARG A O 1
ATOM 1803 N N . THR A 1 240 ? 6.335 -12.464 18.922 1.00 82.44 240 THR A N 1
ATOM 1804 C CA . THR A 1 240 ? 4.966 -12.716 19.388 1.00 82.44 240 THR A CA 1
ATOM 1805 C C . THR A 1 240 ? 4.402 -11.436 19.998 1.00 82.44 240 THR A C 1
ATOM 1807 O O . THR A 1 240 ? 4.837 -11.014 21.063 1.00 82.44 240 THR A O 1
ATOM 1810 N N . LEU A 1 241 ? 3.440 -10.808 19.318 1.00 83.94 241 LEU A N 1
ATOM 1811 C CA . LEU A 1 241 ? 2.915 -9.478 19.677 1.00 83.94 241 LEU A CA 1
ATOM 1812 C C . LEU A 1 241 ? 1.578 -9.522 20.434 1.00 83.94 241 LEU A C 1
ATOM 1814 O O . LEU A 1 241 ? 1.024 -8.482 20.772 1.00 83.94 241 LEU A O 1
ATOM 1818 N N . GLY A 1 242 ? 1.030 -10.717 20.674 1.00 87.31 242 GLY A N 1
ATOM 1819 C CA . GLY A 1 242 ? -0.252 -10.903 21.367 1.00 87.31 242 GLY A CA 1
ATOM 1820 C C . GLY A 1 242 ? -1.490 -10.449 20.580 1.00 87.31 242 GLY A C 1
ATOM 1821 O O . GLY A 1 242 ? -2.606 -10.642 21.055 1.00 87.31 242 GLY A O 1
ATOM 1822 N N . VAL A 1 243 ? -1.310 -9.893 19.378 1.00 92.12 243 VAL A N 1
ATOM 1823 C CA . VAL A 1 243 ? -2.376 -9.441 18.474 1.00 92.12 243 VAL A CA 1
ATOM 1824 C C . VAL A 1 243 ? -2.143 -9.983 17.057 1.00 92.12 243 VAL A C 1
ATOM 1826 O O . VAL A 1 243 ? -0.988 -10.189 16.671 1.00 92.12 243 VAL A O 1
ATOM 1829 N N . PRO A 1 244 ? -3.203 -10.222 16.261 1.00 93.31 244 PRO A N 1
ATOM 1830 C CA . PRO A 1 244 ? -3.067 -10.613 14.862 1.00 93.31 244 PRO A CA 1
ATOM 1831 C C . PRO A 1 244 ? -2.288 -9.574 14.052 1.00 93.31 244 PRO A C 1
ATOM 1833 O O . PRO A 1 244 ? -2.462 -8.370 14.239 1.00 93.31 244 PRO A O 1
ATOM 1836 N N . MET A 1 245 ? -1.469 -10.044 13.113 1.00 92.25 245 MET A N 1
ATOM 1837 C CA . MET A 1 245 ? -0.652 -9.196 12.250 1.00 92.25 245 MET A CA 1
ATOM 1838 C C . MET A 1 245 ? -0.772 -9.634 10.791 1.00 92.25 245 MET A C 1
ATOM 1840 O O . MET A 1 245 ? -0.733 -10.828 10.490 1.00 92.25 245 MET A O 1
ATOM 1844 N N . VAL A 1 246 ? -0.880 -8.657 9.892 1.00 92.25 246 VAL A N 1
ATOM 1845 C CA . VAL A 1 246 ? -0.834 -8.849 8.441 1.00 92.25 246 VAL A CA 1
ATOM 1846 C C . VAL A 1 246 ? 0.171 -7.886 7.817 1.00 92.25 246 VAL A C 1
ATOM 1848 O O . VAL A 1 246 ? 0.276 -6.724 8.209 1.00 92.25 246 VAL A O 1
ATOM 1851 N N . ILE A 1 247 ? 0.918 -8.368 6.833 1.00 90.25 247 ILE A N 1
ATOM 1852 C CA . ILE A 1 247 ? 1.833 -7.563 6.030 1.00 90.25 247 ILE A CA 1
ATOM 1853 C C . ILE A 1 247 ? 1.074 -7.018 4.819 1.00 90.25 247 ILE A C 1
ATOM 1855 O O . ILE A 1 247 ? 0.406 -7.771 4.110 1.00 90.25 247 ILE A O 1
ATOM 1859 N N . ALA A 1 248 ? 1.176 -5.714 4.573 1.00 89.75 248 ALA A N 1
ATOM 1860 C CA . ALA A 1 248 ? 0.631 -5.070 3.386 1.00 89.75 248 ALA A CA 1
ATOM 1861 C C . ALA A 1 248 ? 1.765 -4.705 2.415 1.00 89.75 248 ALA A C 1
ATOM 1863 O O . ALA A 1 248 ? 2.618 -3.868 2.719 1.00 89.75 248 ALA A O 1
ATOM 1864 N N . GLY A 1 249 ? 1.755 -5.329 1.237 1.00 81.38 249 GLY A N 1
ATOM 1865 C CA . GLY A 1 249 ? 2.877 -5.328 0.293 1.00 81.38 249 GLY A CA 1
ATOM 1866 C C . GLY A 1 249 ? 3.949 -6.368 0.641 1.00 81.38 249 GLY A C 1
ATOM 1867 O O . GLY A 1 249 ? 3.745 -7.216 1.505 1.00 81.38 249 GLY A O 1
ATOM 1868 N N . GLY A 1 250 ? 5.093 -6.316 -0.045 1.00 71.12 250 GLY A N 1
ATOM 1869 C CA . GLY A 1 250 ? 6.232 -7.188 0.248 1.00 71.12 250 GLY A CA 1
ATOM 1870 C C . GLY A 1 250 ? 6.086 -8.635 -0.242 1.00 71.12 250 GLY A C 1
ATOM 1871 O O . GLY A 1 250 ? 5.186 -8.984 -1.010 1.00 71.12 250 GLY A O 1
ATOM 1872 N N . SER A 1 251 ? 7.033 -9.487 0.157 1.00 68.69 251 SER A N 1
ATOM 1873 C CA . SER A 1 251 ? 7.130 -10.862 -0.337 1.00 68.69 251 SER A CA 1
ATOM 1874 C C . SER A 1 251 ? 6.231 -11.842 0.421 1.00 68.69 251 SER A C 1
ATOM 1876 O O . SER A 1 251 ? 6.325 -11.978 1.642 1.00 68.69 251 SER A O 1
ATOM 1878 N N . GLN A 1 252 ? 5.469 -12.657 -0.320 1.00 68.25 252 GLN A N 1
ATOM 1879 C CA . GLN A 1 252 ? 4.729 -13.803 0.239 1.00 68.25 252 GLN A CA 1
ATOM 1880 C C . GLN A 1 252 ? 5.650 -14.888 0.832 1.00 68.25 252 GLN A C 1
ATOM 1882 O O . GLN A 1 252 ? 5.200 -15.770 1.558 1.00 68.25 252 GLN A O 1
ATOM 1887 N N . ARG A 1 253 ? 6.963 -14.822 0.572 1.00 69.06 253 ARG A N 1
ATOM 1888 C CA . ARG A 1 253 ? 7.961 -15.754 1.127 1.00 69.06 253 ARG A CA 1
ATOM 1889 C C . ARG A 1 253 ? 8.291 -15.474 2.599 1.00 69.06 253 ARG A C 1
ATOM 1891 O O . ARG A 1 253 ? 9.113 -16.170 3.194 1.00 69.06 253 ARG A O 1
ATOM 1898 N N . SER A 1 254 ? 7.676 -14.452 3.193 1.00 70.62 254 SER A N 1
ATOM 1899 C CA . SER A 1 254 ? 7.878 -14.075 4.590 1.00 70.62 254 SER A CA 1
ATOM 1900 C C . SER A 1 254 ? 7.250 -15.061 5.585 1.00 70.62 254 SER A C 1
ATOM 1902 O O . SER A 1 254 ? 7.602 -15.000 6.760 1.00 70.62 254 SER A O 1
ATOM 1904 N N . GLY A 1 255 ? 6.370 -15.973 5.154 1.00 80.25 255 GLY A N 1
ATOM 1905 C CA . GLY A 1 255 ? 5.660 -16.897 6.052 1.00 80.25 255 GLY A CA 1
ATOM 1906 C C . GLY A 1 255 ? 4.643 -16.208 6.972 1.00 80.25 255 GLY A C 1
ATOM 1907 O O . GLY A 1 255 ? 3.977 -16.876 7.756 1.00 80.25 255 GLY A O 1
ATOM 1908 N N . LEU A 1 256 ? 4.512 -14.884 6.865 1.00 84.81 256 LEU A N 1
ATOM 1909 C CA . LEU A 1 256 ? 3.524 -14.080 7.566 1.00 84.81 256 LEU A CA 1
ATOM 1910 C C . LEU A 1 256 ? 2.294 -13.893 6.669 1.00 84.81 256 LEU A C 1
ATOM 1912 O O . LEU A 1 256 ? 2.447 -13.811 5.442 1.00 84.81 256 LEU A O 1
ATOM 1916 N N . PRO A 1 257 ? 1.080 -13.778 7.242 1.00 89.50 257 PRO A N 1
ATOM 1917 C CA . PRO A 1 257 ? -0.102 -13.405 6.474 1.00 89.50 257 PRO A CA 1
ATOM 1918 C C . PRO A 1 257 ? 0.178 -12.119 5.696 1.00 89.50 257 PRO A C 1
ATOM 1920 O O . PRO A 1 257 ? 0.522 -11.100 6.291 1.00 89.50 257 PRO A O 1
ATOM 1923 N N . THR A 1 258 ? 0.082 -12.173 4.369 1.00 88.94 258 THR A N 1
ATOM 1924 C CA . THR A 1 258 ? 0.500 -11.075 3.490 1.00 88.94 258 THR A CA 1
ATOM 1925 C C . THR A 1 258 ? -0.591 -10.781 2.469 1.00 88.94 258 THR A C 1
ATOM 1927 O O . THR A 1 258 ? -1.112 -11.692 1.829 1.00 88.94 258 THR A O 1
ATOM 1930 N N . ALA A 1 259 ? -0.911 -9.502 2.296 1.00 89.94 259 ALA A N 1
ATOM 1931 C CA . ALA A 1 259 ? -1.772 -8.992 1.241 1.00 89.94 259 ALA A CA 1
ATOM 1932 C C . ALA A 1 259 ? -0.953 -8.046 0.354 1.00 89.94 259 ALA A C 1
ATOM 1934 O O . ALA A 1 259 ? -0.520 -6.981 0.791 1.00 89.94 259 ALA A O 1
ATOM 1935 N N . GLY A 1 260 ? -0.722 -8.425 -0.901 1.00 88.50 260 GLY A N 1
ATOM 1936 C CA . GLY A 1 260 ? 0.109 -7.651 -1.819 1.00 88.50 260 GLY A CA 1
ATOM 1937 C C . GLY A 1 260 ? -0.082 -8.062 -3.272 1.00 88.50 260 GLY A C 1
ATOM 1938 O O . GLY A 1 260 ? -0.749 -9.049 -3.579 1.00 88.50 260 GLY A O 1
ATOM 1939 N N . ALA A 1 261 ? 0.507 -7.282 -4.175 1.00 88.31 261 ALA A N 1
ATOM 1940 C CA . ALA A 1 261 ? 0.545 -7.615 -5.591 1.00 88.31 261 ALA A CA 1
ATOM 1941 C C . ALA A 1 261 ? 1.646 -8.643 -5.877 1.00 88.31 261 ALA A C 1
ATOM 1943 O O . ALA A 1 261 ? 2.706 -8.624 -5.255 1.00 88.31 261 ALA A O 1
ATOM 1944 N N . ASP A 1 262 ? 1.432 -9.491 -6.881 1.00 91.50 262 ASP A N 1
ATOM 1945 C CA . ASP A 1 262 ? 2.495 -10.336 -7.419 1.00 91.50 262 ASP A CA 1
ATOM 1946 C C . ASP A 1 262 ? 3.446 -9.491 -8.283 1.00 91.50 262 ASP A C 1
ATOM 1948 O O . ASP A 1 262 ? 3.172 -9.170 -9.447 1.00 91.50 262 ASP A O 1
ATOM 1952 N N . GLN A 1 263 ? 4.556 -9.088 -7.669 1.00 93.00 263 GLN A N 1
ATOM 1953 C CA . GLN A 1 263 ? 5.564 -8.210 -8.262 1.00 93.00 263 GLN A CA 1
ATOM 1954 C C . GLN A 1 263 ? 6.370 -8.917 -9.357 1.00 93.00 263 GLN A C 1
ATOM 1956 O O . GLN A 1 263 ? 6.749 -8.277 -10.339 1.00 93.00 263 GLN A O 1
ATOM 1961 N N . GLU A 1 264 ? 6.585 -10.229 -9.223 1.00 95.06 264 GLU A N 1
ATOM 1962 C CA . GLU A 1 264 ? 7.273 -11.055 -10.219 1.00 95.06 264 GLU A CA 1
ATOM 1963 C C . GLU A 1 264 ? 6.407 -11.204 -11.469 1.00 95.06 264 GLU A C 1
ATOM 1965 O O . GLU A 1 264 ? 6.830 -10.852 -12.574 1.00 95.06 264 GLU A O 1
ATOM 1970 N N . ALA A 1 265 ? 5.141 -11.591 -11.302 1.00 95.56 265 ALA A N 1
ATOM 1971 C CA . ALA A 1 265 ? 4.196 -11.625 -12.411 1.00 95.56 265 ALA A CA 1
ATOM 1972 C C . ALA A 1 265 ? 3.968 -10.230 -13.017 1.00 95.56 265 ALA A C 1
ATOM 1974 O O . ALA A 1 265 ? 3.759 -10.101 -14.225 1.00 95.56 265 ALA A O 1
ATOM 1975 N N . GLY A 1 266 ? 3.995 -9.168 -12.206 1.00 95.88 266 GLY A N 1
ATOM 1976 C CA . GLY A 1 266 ? 3.943 -7.777 -12.665 1.00 95.88 266 GLY A CA 1
ATOM 1977 C C . GLY A 1 266 ? 5.113 -7.414 -13.586 1.00 95.88 266 GLY A C 1
ATOM 1978 O O . GLY A 1 266 ? 4.889 -7.030 -14.736 1.00 95.88 266 GLY A O 1
ATOM 1979 N N . GLY A 1 267 ? 6.349 -7.603 -13.114 1.00 97.19 267 GLY A N 1
ATOM 1980 C CA . GLY A 1 267 ? 7.570 -7.343 -13.886 1.00 97.19 267 GLY A CA 1
ATOM 1981 C C . GLY A 1 267 ? 7.657 -8.189 -15.157 1.00 97.19 267 GLY A C 1
ATOM 1982 O O . GLY A 1 267 ? 7.984 -7.673 -16.231 1.00 97.19 267 GLY A O 1
ATOM 1983 N N . ARG A 1 268 ? 7.255 -9.464 -15.079 1.00 98.44 268 ARG A N 1
ATOM 1984 C CA . ARG A 1 268 ? 7.200 -10.362 -16.239 1.00 98.44 268 ARG A CA 1
ATOM 1985 C C . ARG A 1 268 ? 6.195 -9.889 -17.284 1.00 98.44 268 ARG A C 1
ATOM 1987 O O . ARG A 1 268 ? 6.522 -9.868 -18.467 1.00 98.44 268 ARG A O 1
ATOM 1994 N N . ARG A 1 269 ? 4.989 -9.472 -16.878 1.00 98.44 269 ARG A N 1
ATOM 1995 C CA . ARG A 1 269 ? 3.959 -8.952 -17.800 1.00 98.44 269 ARG A CA 1
ATOM 1996 C C . ARG A 1 269 ? 4.411 -7.678 -18.510 1.00 98.44 269 ARG A C 1
ATOM 1998 O O . ARG A 1 269 ? 4.284 -7.604 -19.730 1.00 98.44 269 ARG A O 1
ATOM 2005 N N . ALA A 1 270 ? 4.969 -6.716 -17.774 1.00 98.12 270 ALA A N 1
ATOM 2006 C CA . ALA A 1 270 ? 5.471 -5.467 -18.351 1.00 98.12 270 ALA A CA 1
ATOM 2007 C C . ALA A 1 270 ? 6.591 -5.723 -19.375 1.00 98.12 270 ALA A C 1
ATOM 2009 O O . ALA A 1 270 ? 6.566 -5.197 -20.487 1.00 98.12 270 ALA A O 1
ATOM 2010 N N . THR A 1 271 ? 7.533 -6.603 -19.035 1.00 98.56 271 THR A N 1
ATOM 2011 C CA . THR A 1 271 ? 8.669 -6.931 -19.905 1.00 98.56 271 THR A CA 1
ATOM 2012 C C . THR A 1 271 ? 8.228 -7.708 -21.144 1.00 98.56 271 THR A C 1
ATOM 2014 O O . THR A 1 271 ? 8.607 -7.356 -22.260 1.00 98.56 271 THR A O 1
ATOM 2017 N N . LYS A 1 272 ? 7.353 -8.711 -20.983 1.00 98.50 272 LYS A N 1
ATOM 2018 C CA . LYS A 1 272 ? 6.772 -9.454 -22.111 1.00 98.50 272 LYS A CA 1
ATOM 2019 C C . LYS A 1 272 ? 5.994 -8.564 -23.061 1.00 98.50 272 LYS A C 1
ATOM 2021 O O . LYS A 1 272 ? 6.060 -8.786 -24.265 1.00 98.50 272 LYS A O 1
ATOM 2026 N N . HIS A 1 273 ? 5.279 -7.567 -22.542 1.00 98.56 273 HIS A N 1
ATOM 2027 C CA . HIS A 1 273 ? 4.593 -6.601 -23.387 1.00 98.56 273 HIS A CA 1
ATOM 2028 C C . HIS A 1 273 ? 5.586 -5.893 -24.314 1.00 98.56 273 HIS A C 1
ATOM 2030 O O . HIS A 1 273 ? 5.382 -5.889 -25.521 1.00 98.56 273 HIS A O 1
ATOM 2036 N N . LEU A 1 274 ? 6.693 -5.370 -23.784 1.00 98.38 274 LEU A N 1
ATOM 2037 C CA . LEU A 1 274 ? 7.706 -4.678 -24.587 1.00 98.38 274 LEU A CA 1
ATOM 2038 C C . LEU A 1 274 ? 8.386 -5.613 -25.603 1.00 98.38 274 LEU A C 1
ATOM 2040 O O . LEU A 1 274 ? 8.500 -5.263 -26.775 1.00 98.38 274 LEU A O 1
ATOM 2044 N N . LEU A 1 275 ? 8.753 -6.831 -25.206 1.00 98.25 275 LEU A N 1
ATOM 2045 C CA . LEU A 1 275 ? 9.305 -7.826 -26.136 1.00 98.25 275 LEU A CA 1
ATOM 2046 C C . LEU A 1 275 ? 8.316 -8.163 -27.264 1.00 98.25 275 LEU A C 1
ATOM 2048 O O . LEU A 1 275 ? 8.684 -8.170 -28.437 1.00 98.25 275 LEU A O 1
ATOM 2052 N N . PHE A 1 276 ? 7.035 -8.356 -26.930 1.00 97.88 276 PHE A N 1
ATOM 2053 C CA . PHE A 1 276 ? 5.968 -8.614 -27.902 1.00 97.88 276 PHE A CA 1
ATOM 2054 C C . PHE A 1 276 ? 5.789 -7.466 -28.908 1.00 97.88 276 PHE A C 1
ATOM 2056 O O . PHE A 1 276 ? 5.421 -7.701 -30.057 1.00 97.88 276 PHE A O 1
ATOM 2063 N N . ARG A 1 277 ? 6.090 -6.220 -28.519 1.00 98.06 277 ARG A N 1
ATOM 2064 C CA . ARG A 1 277 ? 6.073 -5.057 -29.424 1.00 98.06 277 ARG A CA 1
ATOM 2065 C C . ARG A 1 277 ? 7.263 -5.010 -30.395 1.00 98.06 277 ARG A C 1
ATOM 2067 O O . ARG A 1 277 ? 7.325 -4.087 -31.202 1.00 98.06 277 ARG A O 1
ATOM 2074 N N . GLY A 1 278 ? 8.166 -5.992 -30.351 1.00 96.94 278 GLY A N 1
ATOM 2075 C CA . GLY A 1 278 ? 9.290 -6.139 -31.279 1.00 96.94 278 GLY A CA 1
ATOM 2076 C C . GLY A 1 278 ? 10.624 -5.611 -30.751 1.00 96.94 278 GLY A C 1
ATOM 2077 O O . GLY A 1 278 ? 11.602 -5.563 -31.499 1.00 96.94 278 GLY A O 1
ATOM 2078 N N . HIS A 1 279 ? 10.698 -5.214 -29.479 1.00 97.81 279 HIS A N 1
ATOM 2079 C CA . HIS A 1 279 ? 11.962 -4.808 -28.871 1.00 97.81 279 HIS A CA 1
ATOM 2080 C C . HIS A 1 279 ? 12.863 -6.028 -28.643 1.00 97.81 279 HIS A C 1
ATOM 2082 O O . HIS A 1 279 ? 12.443 -7.017 -28.050 1.00 97.81 279 HIS A O 1
ATOM 2088 N N . ARG A 1 280 ? 14.122 -5.951 -29.097 1.00 95.56 280 ARG A N 1
ATOM 2089 C CA . ARG A 1 280 ? 15.106 -7.050 -28.981 1.00 95.56 280 ARG A CA 1
ATOM 2090 C C . ARG A 1 280 ? 15.485 -7.382 -27.537 1.00 95.56 280 ARG A C 1
ATOM 2092 O O . ARG A 1 280 ? 15.853 -8.510 -27.239 1.00 95.56 280 ARG A O 1
ATOM 2099 N N . THR A 1 281 ? 15.477 -6.372 -26.679 1.00 97.12 281 THR A N 1
ATOM 2100 C CA . THR A 1 281 ? 15.715 -6.469 -25.240 1.00 97.12 281 THR A CA 1
ATOM 2101 C C . THR A 1 281 ? 15.025 -5.289 -24.556 1.00 97.12 281 THR A C 1
ATOM 2103 O O . THR A 1 281 ? 14.562 -4.357 -25.221 1.00 97.12 281 THR A O 1
ATOM 2106 N N . VAL A 1 282 ? 14.952 -5.329 -23.231 1.00 98.00 282 VAL A N 1
ATOM 2107 C CA . VAL A 1 282 ? 14.322 -4.316 -22.388 1.00 98.00 282 VAL A CA 1
ATOM 2108 C C . VAL A 1 282 ? 15.296 -3.966 -21.275 1.00 98.00 282 VAL A C 1
ATOM 2110 O O . VAL A 1 282 ? 15.671 -4.836 -20.496 1.00 98.00 282 VAL A O 1
ATOM 2113 N N . TRP A 1 283 ? 15.691 -2.701 -21.167 1.00 97.56 283 TRP A N 1
ATOM 2114 C CA . TRP A 1 283 ? 16.495 -2.235 -20.035 1.00 97.56 283 TRP A CA 1
ATOM 2115 C C . TRP A 1 283 ? 15.637 -2.084 -18.786 1.00 97.56 283 TRP A C 1
ATOM 2117 O O . TRP A 1 283 ? 14.451 -1.780 -18.894 1.00 97.56 283 TRP A O 1
ATOM 2127 N N . HIS A 1 284 ? 16.226 -2.249 -17.603 1.00 98.19 284 HIS A N 1
ATOM 2128 C CA . HIS A 1 284 ? 15.502 -2.087 -16.347 1.00 98.19 284 HIS A CA 1
ATOM 2129 C C . HIS A 1 284 ? 16.109 -0.997 -15.464 1.00 98.19 284 HIS A C 1
ATOM 2131 O O . HIS A 1 284 ? 17.284 -1.057 -15.100 1.00 98.19 284 HIS A O 1
ATOM 2137 N N . VAL A 1 285 ? 15.275 -0.024 -15.089 1.00 98.44 285 VAL A N 1
ATOM 2138 C CA . VAL A 1 285 ? 15.557 0.914 -13.996 1.00 98.44 285 VAL A CA 1
ATOM 2139 C C . VAL A 1 285 ? 14.843 0.388 -12.754 1.00 98.44 285 VAL A C 1
ATOM 2141 O O . VAL A 1 285 ? 13.645 0.613 -12.569 1.00 98.44 285 VAL A O 1
ATOM 2144 N N . ALA A 1 286 ? 15.567 -0.375 -11.942 1.00 97.81 286 ALA A N 1
ATOM 2145 C CA . ALA A 1 286 ? 15.059 -1.014 -10.737 1.00 97.81 286 ALA A CA 1
ATOM 2146 C C . ALA A 1 286 ? 14.958 -0.029 -9.563 1.00 97.81 286 ALA A C 1
ATOM 2148 O O . ALA A 1 286 ? 15.632 0.999 -9.532 1.00 97.81 286 ALA A O 1
ATOM 2149 N N . GLY A 1 287 ? 14.148 -0.375 -8.561 1.00 94.81 287 GLY A N 1
ATOM 2150 C CA . GLY A 1 287 ? 14.186 0.292 -7.258 1.00 94.81 287 GLY A CA 1
ATOM 2151 C C . GLY A 1 287 ? 15.377 -0.153 -6.388 1.00 94.81 287 GLY A C 1
ATOM 2152 O O . GLY A 1 287 ? 16.216 -0.946 -6.843 1.00 94.81 287 GLY A O 1
ATOM 2153 N N . PRO A 1 288 ? 15.425 0.309 -5.124 1.00 90.62 288 PRO A N 1
ATOM 2154 C CA . PRO A 1 288 ? 16.393 -0.118 -4.120 1.00 90.62 288 PRO A CA 1
ATOM 2155 C C . PRO A 1 288 ? 16.366 -1.629 -3.903 1.00 90.62 288 PRO A C 1
ATOM 2157 O O . PRO A 1 288 ? 15.310 -2.258 -3.904 1.00 90.62 288 PRO A O 1
ATOM 2160 N N . GLU A 1 289 ? 17.538 -2.217 -3.699 1.00 87.19 289 GLU A N 1
ATOM 2161 C CA . GLU A 1 289 ? 17.711 -3.670 -3.605 1.00 87.19 289 GLU A CA 1
ATOM 2162 C C . GLU A 1 289 ? 17.152 -4.279 -2.313 1.00 87.19 289 GLU A C 1
ATOM 2164 O O . GLU A 1 289 ? 16.735 -5.437 -2.303 1.00 87.19 289 GLU A O 1
ATOM 2169 N N . ASP A 1 290 ? 17.083 -3.496 -1.237 1.00 84.12 290 ASP A N 1
ATOM 2170 C CA . ASP A 1 290 ? 16.549 -3.925 0.055 1.00 84.12 290 ASP A CA 1
ATOM 2171 C C . ASP A 1 290 ? 15.010 -3.992 0.085 1.00 84.12 290 ASP A C 1
ATOM 2173 O O . ASP A 1 290 ? 14.436 -4.361 1.111 1.00 84.12 290 ASP A O 1
ATOM 2177 N N . TRP A 1 291 ? 14.338 -3.686 -1.034 1.00 87.81 291 TRP A N 1
ATOM 2178 C CA . TRP A 1 291 ? 12.881 -3.722 -1.172 1.00 87.81 291 TRP A CA 1
ATOM 2179 C C . TRP A 1 291 ? 12.406 -4.984 -1.886 1.00 87.81 291 TRP A C 1
ATOM 2181 O O . TRP A 1 291 ? 12.761 -5.240 -3.038 1.00 87.81 291 TRP A O 1
ATOM 2191 N N . ASP A 1 292 ? 11.505 -5.727 -1.249 1.00 87.06 292 ASP A N 1
ATOM 2192 C CA . ASP A 1 292 ? 10.903 -6.933 -1.821 1.00 87.06 292 ASP A CA 1
ATOM 2193 C C . ASP A 1 292 ? 10.179 -6.657 -3.136 1.00 87.06 292 ASP A C 1
ATOM 2195 O O . ASP A 1 292 ? 10.307 -7.429 -4.086 1.00 87.06 292 ASP A O 1
ATOM 2199 N N . ASP A 1 293 ? 9.490 -5.520 -3.222 1.00 89.19 293 ASP A N 1
ATOM 2200 C CA . ASP A 1 293 ? 8.779 -5.131 -4.435 1.00 89.19 293 ASP A CA 1
ATOM 2201 C C . ASP A 1 293 ? 9.728 -4.904 -5.619 1.00 89.19 293 ASP A C 1
ATOM 2203 O O . ASP A 1 293 ? 9.440 -5.321 -6.743 1.00 89.19 293 ASP A O 1
ATOM 2207 N N . ALA A 1 294 ? 10.884 -4.278 -5.372 1.00 92.75 294 ALA A N 1
ATOM 2208 C CA . ALA A 1 294 ? 11.904 -4.075 -6.395 1.00 92.75 294 ALA A CA 1
ATOM 2209 C C . ALA A 1 294 ? 12.535 -5.405 -6.821 1.00 92.75 294 ALA A C 1
ATOM 2211 O O . ALA A 1 294 ? 12.723 -5.635 -8.016 1.00 92.75 294 ALA A O 1
ATOM 2212 N N . ARG A 1 295 ? 12.821 -6.295 -5.860 1.00 92.12 295 ARG A N 1
ATOM 2213 C CA . ARG A 1 295 ? 13.375 -7.626 -6.141 1.00 92.12 295 ARG A CA 1
ATOM 2214 C C . ARG A 1 295 ? 12.415 -8.478 -6.962 1.00 92.12 295 ARG A C 1
ATOM 2216 O O . ARG A 1 295 ? 12.840 -9.062 -7.950 1.00 92.12 295 ARG A O 1
ATOM 2223 N N . GLY A 1 296 ? 11.129 -8.500 -6.613 1.00 93.12 296 GLY A N 1
ATOM 2224 C CA . GLY A 1 296 ? 10.119 -9.227 -7.383 1.00 93.12 296 GLY A CA 1
ATOM 2225 C C . GLY A 1 296 ? 10.038 -8.733 -8.829 1.00 93.12 296 GLY A C 1
ATOM 2226 O O . GLY A 1 296 ? 10.111 -9.532 -9.759 1.00 93.12 296 GLY A O 1
ATOM 2227 N N . ARG A 1 297 ? 9.991 -7.409 -9.039 1.00 95.75 297 ARG A N 1
ATOM 2228 C CA . ARG A 1 297 ? 9.980 -6.817 -10.392 1.00 95.75 297 ARG A CA 1
ATOM 2229 C C . ARG A 1 297 ? 11.235 -7.163 -11.192 1.00 95.75 297 ARG A C 1
ATOM 2231 O O . ARG A 1 297 ? 11.113 -7.473 -12.376 1.00 95.75 297 ARG A O 1
ATOM 2238 N N . LEU A 1 298 ? 12.402 -7.151 -10.544 1.00 97.00 298 LEU A N 1
ATOM 2239 C CA . LEU A 1 298 ? 13.672 -7.547 -11.151 1.00 97.00 298 LEU A CA 1
ATOM 2240 C C . LEU A 1 298 ? 13.640 -9.013 -11.605 1.00 97.00 298 LEU A C 1
ATOM 2242 O O . LEU A 1 298 ? 13.935 -9.282 -12.766 1.00 97.00 298 LEU A O 1
ATOM 2246 N N . VAL A 1 299 ? 13.213 -9.940 -10.740 1.00 96.75 299 VAL A N 1
ATOM 2247 C CA . VAL A 1 299 ? 13.095 -11.371 -11.082 1.00 96.75 299 VAL A CA 1
ATOM 2248 C C . VAL A 1 299 ? 12.134 -11.578 -12.253 1.00 96.75 299 VAL A C 1
ATOM 2250 O O . VAL A 1 299 ? 12.452 -12.295 -13.201 1.00 96.75 299 VAL A O 1
ATOM 2253 N N . GLY A 1 300 ? 10.981 -10.903 -12.238 1.00 97.81 300 GLY A N 1
ATOM 2254 C CA . GLY A 1 300 ? 10.003 -10.983 -13.323 1.00 97.81 300 GLY A CA 1
ATOM 2255 C C . GLY A 1 300 ? 10.556 -10.504 -14.667 1.00 97.81 300 GLY A C 1
ATOM 2256 O O . GLY A 1 300 ? 10.293 -11.113 -15.706 1.00 97.81 300 GLY A O 1
ATOM 2257 N N . TRP A 1 301 ? 11.345 -9.428 -14.650 1.00 98.62 301 TRP A N 1
ATOM 2258 C CA . TRP A 1 301 ? 12.039 -8.913 -15.829 1.00 98.62 301 TRP A CA 1
ATOM 2259 C C . TRP A 1 301 ? 13.115 -9.885 -16.342 1.00 98.62 301 TRP A C 1
ATOM 2261 O O . TRP A 1 301 ? 13.088 -10.221 -17.527 1.00 98.62 301 TRP A O 1
ATOM 2271 N N . GLN A 1 302 ? 13.979 -10.415 -15.467 1.00 98.50 302 GLN A N 1
ATOM 2272 C CA . GLN A 1 302 ? 15.004 -11.407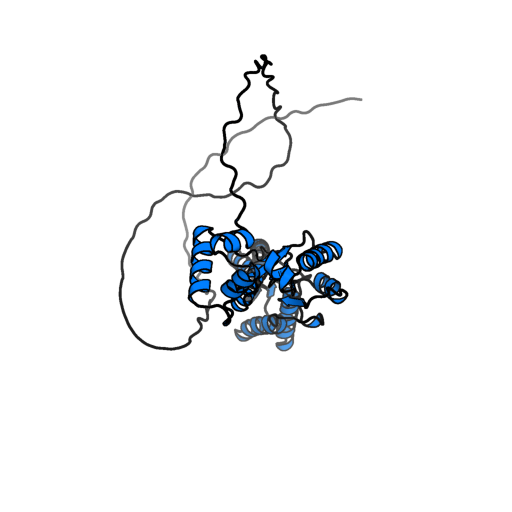 -15.835 1.00 98.50 302 GLN A CA 1
ATOM 2273 C C . GLN A 1 302 ? 14.373 -12.662 -16.446 1.00 98.50 302 GLN A C 1
ATOM 2275 O O . GLN A 1 302 ? 14.775 -13.105 -17.520 1.00 98.50 302 GLN A O 1
ATOM 2280 N N . SER A 1 303 ? 13.322 -13.192 -15.810 1.00 98.44 303 SER A N 1
ATOM 2281 C CA . SER A 1 303 ? 12.581 -14.353 -16.312 1.00 98.44 303 SER A CA 1
ATOM 2282 C C . SER A 1 303 ? 11.983 -14.097 -17.698 1.00 98.44 303 SER A C 1
ATOM 2284 O O . SER A 1 303 ? 12.079 -14.955 -18.571 1.00 98.44 303 SER A O 1
ATOM 2286 N N . ALA A 1 304 ? 11.398 -12.920 -17.940 1.00 98.62 304 ALA A N 1
ATOM 2287 C CA . ALA A 1 304 ? 10.834 -12.590 -19.248 1.00 98.62 304 ALA A CA 1
ATOM 2288 C C . ALA A 1 304 ? 11.892 -12.505 -20.358 1.00 98.62 304 ALA A C 1
ATOM 2290 O O . ALA A 1 304 ? 11.611 -12.923 -21.481 1.00 98.62 304 ALA A O 1
ATOM 2291 N N . LEU A 1 305 ? 13.077 -11.957 -20.063 1.00 98.56 305 LEU A N 1
ATOM 2292 C CA . LEU A 1 305 ? 14.180 -11.898 -21.024 1.00 98.56 305 LEU A CA 1
ATOM 2293 C C . LEU A 1 305 ? 14.732 -13.296 -21.318 1.00 98.56 305 LEU A C 1
ATOM 2295 O O . LEU A 1 305 ? 14.892 -13.645 -22.487 1.00 98.56 305 LEU A O 1
ATOM 2299 N N . ALA A 1 306 ? 14.940 -14.106 -20.276 1.00 98.44 306 ALA A N 1
ATOM 2300 C CA . ALA A 1 306 ? 15.400 -15.485 -20.405 1.00 98.44 306 ALA A CA 1
ATOM 2301 C C . ALA A 1 306 ? 14.432 -16.335 -21.247 1.00 98.44 306 ALA A C 1
ATOM 2303 O O . ALA A 1 306 ? 14.863 -16.986 -22.197 1.00 98.44 306 ALA A O 1
ATOM 2304 N N . ASP A 1 307 ? 13.123 -16.257 -20.972 1.00 98.31 307 ASP A N 1
ATOM 2305 C CA . ASP A 1 307 ? 12.074 -16.957 -21.732 1.00 98.31 307 ASP A CA 1
ATOM 2306 C C . ASP A 1 307 ? 12.084 -16.597 -23.230 1.00 98.31 307 ASP A C 1
ATOM 2308 O O . ASP A 1 307 ? 11.698 -17.407 -24.072 1.00 98.31 307 ASP A O 1
ATOM 2312 N N . ALA A 1 308 ? 12.483 -15.369 -23.567 1.00 97.69 308 ALA A N 1
ATOM 2313 C CA . ALA A 1 308 ? 12.533 -14.871 -24.938 1.00 97.69 308 ALA A CA 1
ATOM 2314 C C . ALA A 1 308 ? 13.901 -15.064 -25.615 1.00 97.69 308 ALA A C 1
ATOM 2316 O O . ALA A 1 308 ? 14.058 -14.679 -26.774 1.00 97.69 308 ALA A O 1
ATOM 2317 N N . GLY A 1 309 ? 14.901 -15.603 -24.905 1.00 97.62 309 GLY A N 1
ATOM 2318 C CA . GLY A 1 309 ? 16.286 -15.655 -25.382 1.00 97.62 309 GLY A CA 1
ATOM 2319 C C . GLY A 1 309 ? 16.896 -14.268 -25.631 1.00 97.62 309 GLY A C 1
ATOM 2320 O O . GLY A 1 309 ? 17.815 -14.131 -26.439 1.00 97.62 309 GLY A O 1
ATOM 2321 N N . ALA A 1 310 ? 16.364 -13.228 -24.984 1.00 97.12 310 ALA A N 1
ATOM 2322 C CA . ALA A 1 310 ? 16.849 -11.862 -25.111 1.00 97.12 310 ALA A CA 1
ATOM 2323 C C . ALA A 1 310 ? 18.081 -11.641 -24.222 1.00 97.12 310 ALA A C 1
ATOM 2325 O O . ALA A 1 310 ? 18.178 -12.175 -23.119 1.00 97.12 310 ALA A O 1
ATOM 2326 N N . VAL A 1 311 ? 19.018 -10.812 -24.688 1.00 95.19 311 VAL A N 1
ATOM 2327 C CA . VAL A 1 311 ? 20.189 -10.408 -23.892 1.00 95.19 311 VAL A CA 1
ATOM 2328 C C . VAL A 1 311 ? 19.719 -9.643 -22.660 1.00 95.19 311 VAL A C 1
ATOM 2330 O O . VAL A 1 311 ? 18.909 -8.733 -22.819 1.00 95.19 311 VAL A O 1
ATOM 2333 N N . GLU A 1 312 ? 20.254 -9.967 -21.482 1.00 96.38 312 GLU A N 1
ATOM 2334 C CA . GLU A 1 312 ? 20.034 -9.236 -20.227 1.00 96.38 312 GLU A CA 1
ATOM 2335 C C . GLU A 1 312 ? 20.970 -8.013 -20.139 1.00 96.38 312 GLU A C 1
ATOM 2337 O O . GLU A 1 312 ? 22.184 -8.180 -19.992 1.00 96.38 312 GLU A O 1
ATOM 2342 N N . PRO A 1 313 ? 20.457 -6.773 -20.256 1.00 93.88 313 PRO A N 1
ATOM 2343 C CA . PRO A 1 313 ? 21.250 -5.563 -20.064 1.00 93.88 313 PRO A CA 1
ATOM 2344 C C . PRO A 1 313 ? 21.645 -5.351 -18.600 1.00 93.88 313 PRO A C 1
ATOM 2346 O O . PRO A 1 313 ? 21.069 -5.929 -17.680 1.00 93.88 313 PRO A O 1
ATOM 2349 N N . ARG A 1 314 ? 22.580 -4.425 -18.360 1.00 94.06 314 ARG A N 1
ATOM 2350 C CA . ARG A 1 314 ? 22.895 -3.977 -16.999 1.00 94.06 314 ARG A CA 1
ATOM 2351 C C . ARG A 1 314 ? 21.667 -3.335 -16.344 1.00 94.06 314 ARG A C 1
ATOM 2353 O O . ARG A 1 314 ? 21.022 -2.469 -16.931 1.00 94.06 314 ARG A O 1
ATOM 2360 N N . VAL A 1 315 ? 21.409 -3.693 -15.089 1.00 95.62 315 VAL A N 1
ATOM 2361 C CA . VAL A 1 315 ? 20.370 -3.062 -14.265 1.00 95.62 315 VAL A CA 1
ATOM 2362 C C . VAL A 1 315 ? 20.844 -1.696 -13.765 1.00 95.62 315 VAL A C 1
ATOM 2364 O O . VAL A 1 315 ? 21.916 -1.588 -13.169 1.00 95.62 315 VAL A O 1
ATOM 2367 N N . ILE A 1 316 ? 20.020 -0.663 -13.946 1.00 96.75 316 ILE A N 1
ATOM 2368 C CA . ILE A 1 316 ? 20.230 0.660 -13.346 1.00 96.75 316 ILE A CA 1
ATOM 2369 C C . ILE A 1 316 ? 19.415 0.729 -12.054 1.00 96.75 316 ILE A C 1
ATOM 2371 O O . ILE A 1 316 ? 18.237 0.380 -12.050 1.00 96.75 316 ILE A O 1
ATOM 2375 N N . ARG A 1 317 ? 20.024 1.156 -10.945 1.00 96.75 317 ARG A N 1
ATOM 2376 C CA . ARG A 1 317 ? 19.358 1.237 -9.636 1.00 96.75 317 ARG A CA 1
ATOM 2377 C C . ARG A 1 317 ? 18.932 2.667 -9.326 1.00 96.75 317 ARG A C 1
ATOM 2379 O O . ARG A 1 317 ? 19.744 3.587 -9.395 1.00 96.75 317 ARG A O 1
ATOM 2386 N N . GLY A 1 318 ? 17.669 2.833 -8.956 1.00 96.25 318 GLY A N 1
ATOM 2387 C CA . GLY A 1 318 ? 17.110 4.070 -8.435 1.00 96.25 318 GLY A CA 1
ATOM 2388 C C . GLY A 1 318 ? 16.668 3.950 -6.979 1.00 96.25 318 GLY A C 1
ATOM 2389 O O . GLY A 1 318 ? 16.807 2.910 -6.338 1.00 96.25 318 GLY A O 1
ATOM 2390 N N . ASP A 1 319 ? 16.127 5.049 -6.467 1.00 93.75 319 ASP A N 1
ATOM 2391 C CA . ASP A 1 319 ? 15.748 5.241 -5.061 1.00 93.75 319 ASP A CA 1
ATOM 2392 C C . ASP A 1 319 ? 14.245 5.526 -4.881 1.00 93.75 319 ASP A C 1
ATOM 2394 O O . ASP A 1 319 ? 13.828 6.044 -3.850 1.00 93.75 319 ASP A O 1
ATOM 2398 N N . TRP A 1 320 ? 13.442 5.199 -5.903 1.00 94.06 320 TRP A N 1
ATOM 2399 C CA . TRP A 1 320 ? 12.023 5.550 -6.071 1.00 94.06 320 TRP A CA 1
ATOM 2400 C C . TRP A 1 320 ? 11.723 7.010 -6.415 1.00 94.06 320 TRP A C 1
ATOM 2402 O O . TRP A 1 320 ? 10.607 7.286 -6.860 1.00 94.06 320 TRP A O 1
ATOM 2412 N N . SER A 1 321 ? 12.679 7.932 -6.279 1.00 95.50 321 SER A N 1
ATOM 2413 C CA . SER A 1 321 ? 12.466 9.346 -6.599 1.00 95.50 321 SER A CA 1
ATOM 2414 C C . SER A 1 321 ? 12.525 9.637 -8.101 1.00 95.50 321 SER A C 1
ATOM 2416 O O . SER A 1 321 ? 13.269 9.019 -8.861 1.00 95.50 321 SER A O 1
ATOM 2418 N N . ALA A 1 322 ? 11.816 10.678 -8.540 1.00 97.25 322 ALA A N 1
ATOM 2419 C CA . ALA A 1 322 ? 11.954 11.176 -9.910 1.00 97.25 322 ALA A CA 1
ATOM 2420 C C . ALA A 1 322 ? 13.388 11.633 -10.231 1.00 97.25 322 ALA A C 1
ATOM 2422 O O . ALA A 1 322 ? 13.845 11.488 -11.362 1.00 97.25 322 ALA A O 1
ATOM 2423 N N . ALA A 1 323 ? 14.132 12.124 -9.233 1.00 98.12 323 ALA A N 1
ATOM 2424 C CA . ALA A 1 323 ? 15.515 12.548 -9.412 1.00 98.12 323 ALA A CA 1
ATOM 2425 C C . ALA A 1 323 ? 16.451 11.376 -9.758 1.00 98.12 323 ALA A C 1
ATOM 2427 O O . ALA A 1 323 ? 17.330 11.534 -10.607 1.00 98.12 323 ALA A O 1
ATOM 2428 N N . SER A 1 324 ? 16.276 10.196 -9.147 1.00 97.94 324 SER A N 1
ATOM 2429 C CA . SER A 1 324 ? 17.043 9.008 -9.555 1.00 97.94 324 SER A CA 1
ATOM 2430 C C . SER A 1 324 ? 16.629 8.501 -10.930 1.00 97.94 324 SER A C 1
ATOM 2432 O O . SER A 1 324 ? 17.500 8.148 -11.723 1.00 97.94 324 SER A O 1
ATOM 2434 N N . GLY A 1 325 ? 15.336 8.574 -11.257 1.00 98.31 325 GLY A N 1
ATOM 2435 C CA . GLY A 1 325 ? 14.835 8.322 -12.607 1.00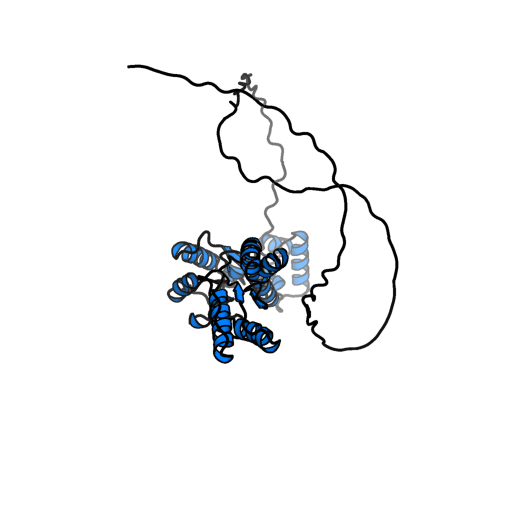 98.31 325 GLY A CA 1
ATOM 2436 C C . GLY A 1 325 ? 15.485 9.216 -13.664 1.00 98.31 325 GLY A C 1
ATOM 2437 O O . GLY A 1 325 ? 15.942 8.728 -14.691 1.00 98.31 325 GLY A O 1
ATOM 2438 N N . PHE A 1 326 ? 15.612 10.516 -13.393 1.00 98.62 326 PHE A N 1
ATOM 2439 C CA . PHE A 1 326 ? 16.274 11.457 -14.298 1.00 98.62 326 PHE A CA 1
ATOM 2440 C C . PHE A 1 326 ? 17.746 11.105 -14.525 1.00 98.62 326 PHE A C 1
ATOM 2442 O O . PHE A 1 326 ? 18.199 11.045 -15.667 1.00 98.62 326 PHE A O 1
ATOM 2449 N N . ARG A 1 327 ? 18.493 10.790 -13.456 1.00 98.50 327 ARG A N 1
ATOM 2450 C CA . ARG A 1 327 ? 19.890 10.332 -13.577 1.00 98.50 327 ARG A CA 1
ATOM 2451 C C . ARG A 1 327 ? 19.998 9.053 -14.413 1.00 98.50 327 ARG A C 1
ATOM 2453 O O . ARG A 1 327 ? 20.884 8.967 -15.259 1.00 98.50 327 ARG A O 1
ATOM 2460 N N . ALA A 1 328 ? 19.082 8.104 -14.216 1.00 97.81 328 ALA A N 1
ATOM 2461 C CA . ALA A 1 328 ? 19.004 6.895 -15.031 1.00 97.81 328 ALA A CA 1
ATOM 2462 C C . ALA A 1 328 ? 18.708 7.221 -16.504 1.00 97.81 328 ALA A C 1
ATOM 2464 O O . ALA A 1 328 ? 19.360 6.680 -17.389 1.00 97.81 328 ALA A O 1
ATOM 2465 N N . GLY A 1 329 ? 17.788 8.148 -16.781 1.00 97.38 329 GLY A N 1
ATOM 2466 C CA . GLY A 1 329 ? 17.479 8.595 -18.140 1.00 97.38 329 GLY A CA 1
ATOM 2467 C C . GLY A 1 329 ? 18.664 9.262 -18.851 1.00 97.38 329 GLY A C 1
ATOM 2468 O O . GLY A 1 329 ? 18.906 8.983 -20.023 1.00 97.38 329 GLY A O 1
ATOM 2469 N N . VAL A 1 330 ? 19.468 10.062 -18.139 1.00 97.19 330 VAL A N 1
ATOM 2470 C CA . VAL A 1 330 ? 20.720 10.645 -18.669 1.00 97.19 330 VAL A CA 1
ATOM 2471 C C . VAL A 1 330 ? 21.758 9.571 -19.006 1.00 97.19 330 VAL A C 1
ATOM 2473 O O . VAL A 1 330 ? 22.537 9.735 -19.942 1.00 97.19 330 VAL A O 1
ATOM 2476 N N . GLU A 1 331 ? 21.804 8.477 -18.249 1.00 95.12 331 GLU A N 1
ATOM 2477 C CA . GLU A 1 331 ? 22.663 7.339 -18.577 1.00 95.12 331 GLU A CA 1
ATOM 2478 C C . GLU A 1 331 ? 22.145 6.592 -19.814 1.00 95.12 331 GLU A C 1
ATOM 2480 O O . GLU A 1 331 ? 22.898 6.370 -20.760 1.00 95.12 331 GLU A O 1
ATOM 2485 N N . ILE A 1 332 ? 20.847 6.280 -19.837 1.00 94.75 332 ILE A N 1
ATOM 2486 C CA . ILE A 1 332 ? 20.145 5.602 -20.938 1.00 94.75 332 ILE A CA 1
ATOM 2487 C C . ILE A 1 332 ? 20.303 6.372 -22.254 1.00 94.75 332 ILE A C 1
ATOM 2489 O O . ILE A 1 332 ? 20.536 5.754 -23.291 1.00 94.75 332 ILE A O 1
ATOM 2493 N N . SER A 1 333 ? 20.242 7.707 -22.237 1.00 94.00 333 SER A N 1
ATOM 2494 C CA . SER A 1 333 ? 20.338 8.538 -23.449 1.00 94.00 333 SER A CA 1
ATOM 2495 C C . SER A 1 333 ? 21.673 8.403 -24.196 1.00 94.00 333 SER A C 1
ATOM 2497 O O . SER A 1 333 ? 21.755 8.731 -25.384 1.00 94.00 333 SER A O 1
ATOM 2499 N N . ARG A 1 334 ? 22.710 7.873 -23.530 1.00 93.19 334 ARG A N 1
ATOM 2500 C CA . ARG A 1 334 ? 24.028 7.581 -24.117 1.00 93.19 334 ARG A CA 1
ATOM 2501 C C . ARG A 1 334 ? 24.044 6.292 -24.946 1.00 93.19 334 ARG A C 1
ATOM 2503 O O . ARG A 1 334 ? 25.001 6.065 -25.681 1.00 93.19 334 ARG A O 1
ATOM 2510 N N . HIS A 1 335 ? 23.001 5.467 -24.853 1.00 89.81 335 HIS A N 1
ATOM 2511 C CA . HIS A 1 335 ? 22.861 4.199 -25.565 1.00 89.81 335 HIS A CA 1
ATOM 2512 C C . HIS A 1 335 ? 21.827 4.329 -26.689 1.00 89.81 335 HIS A C 1
ATOM 2514 O O . HIS A 1 335 ? 20.631 4.129 -26.495 1.00 89.81 335 HIS A O 1
ATOM 2520 N N . HIS A 1 336 ? 22.279 4.697 -27.890 1.00 83.19 336 HIS A N 1
ATOM 2521 C CA . HIS A 1 336 ? 21.394 4.974 -29.034 1.00 83.19 336 HIS A CA 1
ATOM 2522 C C . HIS A 1 336 ? 20.687 3.737 -29.616 1.00 83.19 336 HIS A C 1
ATOM 2524 O O . HIS A 1 336 ? 19.739 3.876 -30.386 1.00 83.19 336 HIS A O 1
ATOM 2530 N N . ASP A 1 337 ? 21.150 2.540 -29.271 1.00 85.31 337 ASP A N 1
ATOM 2531 C CA . ASP A 1 337 ? 20.561 1.250 -29.630 1.00 85.31 337 ASP A CA 1
ATOM 2532 C C . ASP A 1 337 ? 19.447 0.804 -28.663 1.00 85.31 337 ASP A C 1
ATOM 2534 O O . ASP A 1 337 ? 18.705 -0.141 -28.954 1.00 85.31 337 ASP A O 1
ATOM 2538 N N . LEU A 1 338 ? 19.286 1.500 -27.533 1.00 91.38 338 LEU A N 1
ATOM 2539 C CA . LEU A 1 338 ? 18.241 1.240 -26.553 1.00 91.38 338 LEU A CA 1
ATOM 2540 C C . LEU A 1 338 ? 16.889 1.721 -27.077 1.00 91.38 338 LEU A C 1
ATOM 2542 O O . LEU A 1 338 ? 16.679 2.900 -27.352 1.00 91.38 338 LEU A O 1
ATOM 2546 N N . THR A 1 339 ? 15.940 0.791 -27.176 1.00 95.25 339 THR A N 1
ATOM 2547 C CA . THR A 1 339 ? 14.597 1.077 -27.706 1.00 95.25 339 THR A CA 1
ATOM 2548 C C . THR A 1 339 ? 13.472 0.871 -26.695 1.00 95.25 339 THR A C 1
ATOM 2550 O O . THR A 1 339 ? 12.365 1.341 -26.938 1.00 95.25 339 THR A O 1
ATOM 2553 N N . ALA A 1 340 ? 13.731 0.204 -25.566 1.00 96.88 340 ALA A N 1
ATOM 2554 C CA . ALA A 1 340 ? 12.741 -0.031 -24.519 1.00 96.88 340 ALA A CA 1
ATOM 2555 C C . ALA A 1 340 ? 13.364 -0.042 -23.121 1.00 96.88 340 ALA A C 1
ATOM 2557 O O . ALA A 1 340 ? 14.421 -0.638 -22.898 1.00 96.88 340 ALA A O 1
ATOM 2558 N N . VAL A 1 341 ? 12.648 0.566 -22.173 1.00 97.69 341 VAL A N 1
ATOM 2559 C CA . VAL A 1 341 ? 12.980 0.577 -20.749 1.00 97.69 341 VAL A CA 1
ATOM 2560 C C . VAL A 1 341 ? 11.745 0.222 -19.920 1.00 97.69 341 VAL A C 1
ATOM 2562 O O . VAL A 1 341 ? 10.661 0.764 -20.126 1.00 97.69 341 VAL A O 1
ATOM 2565 N N . PHE A 1 342 ? 11.915 -0.689 -18.969 1.00 98.50 342 PHE A N 1
ATOM 2566 C CA . PHE A 1 342 ? 10.975 -0.970 -17.896 1.00 98.50 342 PHE A CA 1
ATOM 2567 C C . PHE A 1 342 ? 11.466 -0.274 -16.625 1.00 98.50 342 PHE A C 1
ATOM 2569 O O . PHE A 1 342 ? 12.520 -0.613 -16.083 1.00 98.50 342 PHE A O 1
ATOM 2576 N N . VAL A 1 343 ? 10.708 0.702 -16.136 1.00 98.50 343 VAL A N 1
ATOM 2577 C CA . VAL A 1 343 ? 11.046 1.447 -14.919 1.00 98.50 343 VAL A CA 1
ATOM 2578 C C . VAL A 1 343 ? 10.203 0.938 -13.758 1.00 98.50 343 VAL A C 1
ATOM 2580 O O . VAL A 1 343 ? 9.004 0.714 -13.906 1.00 98.50 343 VAL A O 1
ATOM 2583 N N . ALA A 1 344 ? 10.827 0.731 -12.600 1.00 96.94 344 ALA A N 1
ATOM 2584 C CA . ALA A 1 344 ? 10.179 0.051 -11.491 1.00 96.94 344 ALA A CA 1
ATOM 2585 C C . ALA A 1 344 ? 9.035 0.853 -10.860 1.00 96.94 344 ALA A C 1
ATOM 2587 O O . ALA A 1 344 ? 8.185 0.226 -10.250 1.00 96.94 344 ALA A O 1
ATOM 2588 N N . ASN A 1 345 ? 8.964 2.182 -10.973 1.00 96.38 345 ASN A N 1
ATOM 2589 C CA . ASN A 1 345 ? 7.782 2.955 -10.571 1.00 96.38 345 ASN A CA 1
ATOM 2590 C C . ASN A 1 345 ? 7.570 4.186 -11.463 1.00 96.38 345 ASN A C 1
ATOM 2592 O O . ASN A 1 345 ? 8.467 4.609 -12.193 1.00 96.38 345 ASN A O 1
ATOM 2596 N N . ASP A 1 346 ? 6.395 4.797 -11.338 1.00 97.12 346 ASP A N 1
ATOM 2597 C CA . ASP A 1 346 ? 6.004 5.932 -12.176 1.00 97.12 346 ASP A CA 1
ATOM 2598 C C . ASP A 1 346 ? 6.809 7.200 -11.871 1.00 97.12 346 ASP A C 1
ATOM 2600 O O . ASP A 1 346 ? 7.123 7.961 -12.780 1.00 97.12 346 ASP A O 1
ATOM 2604 N N . GLN A 1 347 ? 7.209 7.427 -10.6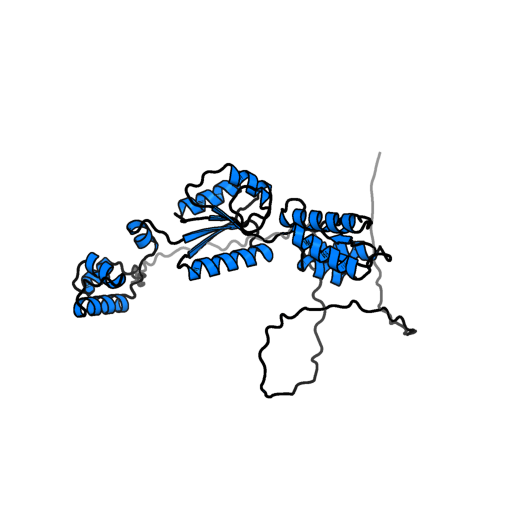13 1.00 96.88 347 GLN A N 1
ATOM 2605 C CA . GLN A 1 347 ? 8.019 8.598 -10.258 1.00 96.88 347 GLN A CA 1
ATOM 2606 C C . GLN A 1 347 ? 9.381 8.567 -10.959 1.00 96.88 347 GLN A C 1
ATOM 2608 O O . GLN A 1 347 ? 9.761 9.549 -11.596 1.00 96.88 347 GLN A O 1
ATOM 2613 N N . MET A 1 348 ? 10.093 7.437 -10.908 1.00 98.19 348 MET A N 1
ATOM 2614 C CA . MET A 1 348 ? 11.329 7.272 -11.672 1.00 98.19 348 MET A CA 1
ATOM 2615 C C . MET A 1 348 ? 11.053 7.300 -13.177 1.00 98.19 348 MET A C 1
ATOM 2617 O O . MET A 1 348 ? 11.851 7.874 -13.912 1.00 98.19 348 MET A O 1
ATOM 2621 N N . ALA A 1 349 ? 9.934 6.738 -13.649 1.00 98.38 349 ALA A N 1
ATOM 2622 C CA . ALA A 1 349 ? 9.588 6.752 -15.070 1.00 98.38 349 ALA A CA 1
ATOM 2623 C C . ALA A 1 349 ? 9.424 8.182 -15.602 1.00 98.38 349 ALA A C 1
ATOM 2625 O O . ALA A 1 349 ? 9.982 8.505 -16.647 1.00 98.38 349 ALA A O 1
ATOM 2626 N N . LEU A 1 350 ? 8.751 9.060 -14.852 1.00 98.38 350 LEU A N 1
ATOM 2627 C CA . LEU A 1 350 ? 8.648 10.486 -15.169 1.00 98.38 350 LEU A CA 1
ATOM 2628 C C . LEU A 1 350 ? 10.029 11.149 -15.242 1.00 98.38 350 LEU A C 1
ATOM 2630 O O . LEU A 1 350 ? 10.290 11.924 -16.158 1.00 98.38 350 LEU A O 1
ATOM 2634 N N . GLY A 1 351 ? 10.927 10.810 -14.314 1.00 98.38 351 GLY A N 1
ATOM 2635 C CA . GLY A 1 351 ? 12.315 11.264 -14.352 1.00 98.38 351 GLY A CA 1
ATOM 2636 C C . GLY A 1 351 ? 13.051 10.809 -15.613 1.00 98.38 351 GLY A C 1
ATOM 2637 O O . GLY A 1 351 ? 13.679 11.626 -16.282 1.00 98.38 351 GLY A O 1
ATOM 2638 N N . VAL A 1 352 ? 12.938 9.524 -15.967 1.00 98.44 352 VAL A N 1
ATOM 2639 C CA . VAL A 1 352 ? 13.535 8.958 -17.188 1.00 98.44 352 VAL A CA 1
ATOM 2640 C C . VAL A 1 352 ? 12.990 9.668 -18.426 1.00 98.44 352 VAL A C 1
ATOM 2642 O O . VAL A 1 352 ? 13.771 10.089 -19.272 1.00 98.44 352 VAL A O 1
ATOM 2645 N N . MET A 1 353 ? 11.670 9.849 -18.516 1.00 97.81 353 MET A N 1
ATOM 2646 C CA . MET A 1 353 ? 11.019 10.531 -19.638 1.00 97.81 353 MET A CA 1
ATOM 2647 C C . MET A 1 353 ? 11.465 11.984 -19.787 1.00 97.81 353 MET A C 1
ATOM 2649 O O . MET A 1 353 ? 11.587 12.459 -20.906 1.00 97.81 353 MET A O 1
ATOM 2653 N N . LEU A 1 354 ? 11.708 12.689 -18.682 1.00 97.88 354 LEU A N 1
ATOM 2654 C CA . LEU A 1 354 ? 12.184 14.071 -18.716 1.00 97.88 354 LEU A CA 1
ATOM 2655 C C . LEU A 1 354 ? 13.615 14.193 -19.270 1.00 97.88 354 LEU A C 1
ATOM 2657 O O . LEU A 1 354 ? 13.979 15.242 -19.794 1.00 97.88 354 LEU A O 1
ATOM 2661 N N . ALA A 1 355 ? 14.433 13.149 -19.131 1.00 96.62 355 ALA A N 1
ATOM 2662 C CA . ALA A 1 355 ? 15.825 13.155 -19.572 1.00 96.62 355 ALA A CA 1
ATOM 2663 C C . ALA A 1 355 ? 16.029 12.755 -21.048 1.00 96.62 355 ALA A C 1
ATOM 2665 O O . ALA A 1 355 ? 17.112 13.006 -21.582 1.00 96.62 355 ALA A O 1
ATOM 2666 N N . LEU A 1 356 ? 15.043 12.100 -21.676 1.00 92.81 356 LEU A N 1
ATOM 2667 C CA . LEU A 1 356 ? 15.111 11.546 -23.040 1.00 92.81 356 LEU A CA 1
ATOM 2668 C C . LEU A 1 356 ? 14.511 12.486 -24.095 1.00 92.81 356 LEU A C 1
ATOM 2670 O O . LEU A 1 356 ? 15.076 12.532 -25.213 1.00 92.81 356 LEU A O 1
#

Nearest PDB structures (foldseek):
  1jfs-assembly1_A-2  TM=8.996E-01  e=1.259E-18  Escherichia coli
  1qpz-assembly1_A  TM=8.980E-01  e=3.659E-18  Escherichia coli
  1rzr-assembly1_G  TM=8.784E-01  e=3.477E-17  Priestia megaterium
  3oqo-assembly1_C  TM=8.750E-01  e=1.530E-16  Bacillus subtilis
  1zvv-assembly2_B  TM=8.664E-01  e=1.081E-15  Bacillus subtilis